Protein AF-A0A2S2N4S3-F1 (afdb_monomer)

Mean predicted aligned error: 22.06 Å

Foldseek 3Di:
DVVVCCVVVCVVVVVPDDDPDDDDDPVVVVVVVVVVVVVVVVVVCVVVVVVVDDPPDPVLLVVQDPPDDPLVSVLSSVLSVLVVVLVVVLVVCVPPPPDDVVVSVVVSVVVSVVSSVVSVVCVVVCVSVCVVPPPPVVPPPVVVVVVVVVVVVVVVVVVVVVVVVVVVVVVVVVVVVVVVVVVVVCVVDDHDPPDPDCPPCVVVVVPDDDVVVVCVVCVVVVVVVVVVVVVVVVVVVVVVVVVVVVVVVVVVVVVVVCCVVVVVVVPDPVVVVVVPDPDDDDDDDDD

Radius of gyration: 67.86 Å; Cα contacts (8 Å, |Δi|>4): 47; chains: 1; bounding box: 97×53×194 Å

Secondary structure (DSSP, 8-state):
-HHHHHHHTSHHHHTT---TT----HHHHHHHHHHHHHHHHHHHHHHHHHHH--S--HHHHHTS-TTS-HHHHHHHHHHHHHHHHHHHHHHHHTTSTT--HHHHHHHHHHHHHHHHHHHHHHHHTSHHHHTTS--TTSS--HHHHHHHHHHHHHHHHHHHHHHHHHHHHHHHHHHHHHHHHHHHHHHHSSS--S-----TTHHHHHT---HHHHHHHHTTHHHHHHHHHHHHHHHHHHHHHHHHHHHHHHHHHHHHHHHHHHHHHHTSTTHHHHSSPPP--------

Nearest PDB structures (foldseek):
  8ppr-assembly1_D  TM=3.704E-01  e=3.079E-12  Homo sapiens
  5lsi-assembly1_D  TM=9.132E-01  e=6.216E-05  Homo sapiens

Sequence (287 aa):
RFLQRLIQDGTLGNCLEPTPGDSLDPALEESVAQVKQLMASLSGELQAWDRLLPPLHTGLSQSISLELPEVQRLSLLLLSSFQFSARKLQQVLEESEGFDPEAFAAKVQRGSEEFQRFLQRLIQDGTL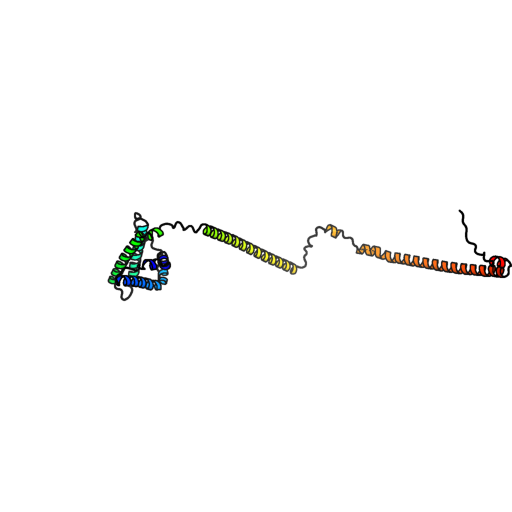GNCLEPTPGDSLDPALEESVAQVKQLMASLSG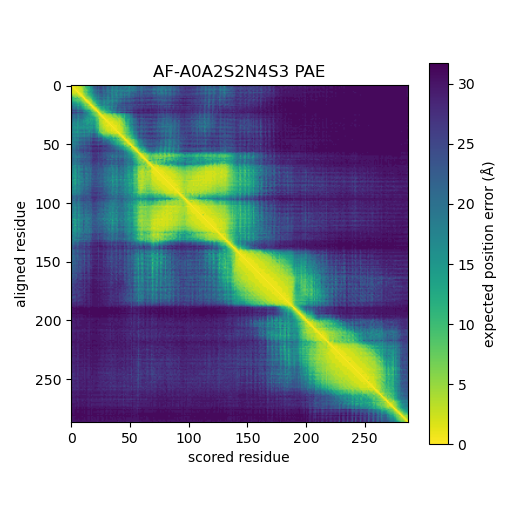ELQAWDRLLQQHLQHSQEASRNLEQLRAGSPPGALPAIPKNSQILASKPDYGAILTQHGPALPALRLLVDEAQQAGKMVLEFHEESRTFLRGLSEQLASRAFRQLQGSPARKLLQRRPQKVLPEEGE

Organism: NCBI:txid1833763

pLDDT: mean 71.63, std 21.37, range [32.34, 98.31]

Structure (mmCIF, N/CA/C/O backbone):
data_AF-A0A2S2N4S3-F1
#
_entry.id   AF-A0A2S2N4S3-F1
#
loop_
_atom_site.group_PDB
_atom_site.id
_atom_site.type_symbol
_atom_site.label_atom_id
_atom_site.label_alt_id
_atom_site.label_comp_id
_atom_site.label_asym_id
_atom_site.label_entity_id
_atom_site.label_seq_id
_atom_site.pdbx_PDB_ins_code
_atom_site.Cartn_x
_atom_site.Cartn_y
_atom_site.Cartn_z
_atom_site.occupancy
_atom_site.B_iso_or_equiv
_atom_site.auth_seq_id
_atom_site.auth_comp_id
_atom_site.auth_asym_id
_atom_site.auth_atom_id
_atom_site.pdbx_PDB_model_num
ATOM 1 N N . ARG A 1 1 ? -20.606 5.565 38.581 1.00 32.34 1 ARG A N 1
ATOM 2 C CA . ARG A 1 1 ? -20.874 4.876 37.292 1.00 32.34 1 ARG A CA 1
ATOM 3 C C . ARG A 1 1 ? -22.147 4.024 37.314 1.00 32.34 1 ARG A C 1
ATOM 5 O O . ARG A 1 1 ? -23.017 4.326 36.523 1.00 32.34 1 ARG A O 1
ATOM 12 N N . PHE A 1 2 ? -22.327 3.045 38.212 1.00 33.59 2 PHE A N 1
ATOM 13 C CA . PHE A 1 2 ? -23.578 2.256 38.287 1.00 33.59 2 PHE A CA 1
ATOM 14 C C . PHE A 1 2 ? -24.812 3.096 38.682 1.00 33.59 2 PHE A C 1
ATOM 16 O O . PHE A 1 2 ? -25.780 3.154 37.935 1.00 33.59 2 PHE A O 1
ATOM 23 N N . LEU A 1 3 ? -24.723 3.875 39.769 1.00 33.59 3 LEU A N 1
ATOM 24 C CA . LEU A 1 3 ? -25.763 4.851 40.145 1.00 33.59 3 LEU A CA 1
ATOM 25 C C . LEU A 1 3 ? -25.984 5.933 39.072 1.00 33.59 3 LEU A C 1
ATOM 27 O O . LEU A 1 3 ? -27.089 6.409 38.879 1.00 33.59 3 LEU A O 1
ATOM 31 N N . GLN A 1 4 ? -24.933 6.280 38.330 1.00 35.44 4 GLN A N 1
ATOM 32 C CA . GLN A 1 4 ? -24.981 7.260 37.242 1.00 35.44 4 GLN A CA 1
ATOM 33 C C . GLN A 1 4 ? -25.712 6.712 36.005 1.00 35.44 4 GLN A C 1
ATOM 35 O O . GLN A 1 4 ? -26.427 7.464 35.356 1.00 35.44 4 GLN A O 1
ATOM 40 N N . ARG A 1 5 ? -25.590 5.405 35.725 1.00 36.34 5 ARG A N 1
ATOM 41 C CA . ARG A 1 5 ? -26.363 4.693 34.693 1.00 36.34 5 ARG A CA 1
ATOM 42 C C . ARG A 1 5 ? -27.830 4.537 35.091 1.00 36.34 5 ARG A C 1
ATOM 44 O O . ARG A 1 5 ? -28.694 4.885 34.309 1.00 36.34 5 ARG A O 1
ATOM 51 N N . LEU A 1 6 ? -28.109 4.160 36.342 1.00 36.44 6 LEU A N 1
ATOM 52 C CA . LEU A 1 6 ? -29.477 4.071 36.884 1.00 36.44 6 LEU A CA 1
ATOM 53 C C . LEU A 1 6 ? -30.249 5.403 36.848 1.00 36.44 6 LEU A C 1
ATOM 55 O O . LEU A 1 6 ? -31.476 5.399 36.745 1.00 36.44 6 LEU A O 1
ATOM 59 N N . ILE A 1 7 ? -29.533 6.528 36.940 1.00 41.19 7 ILE A N 1
ATOM 60 C CA . ILE A 1 7 ? -30.091 7.882 36.819 1.00 41.19 7 ILE A CA 1
ATOM 61 C C . ILE A 1 7 ? -30.225 8.304 35.343 1.00 41.19 7 ILE A C 1
ATOM 63 O O . ILE A 1 7 ? -31.212 8.943 34.991 1.00 41.19 7 ILE A O 1
ATOM 67 N N . GLN A 1 8 ? -29.272 7.943 34.472 1.00 38.41 8 GLN A N 1
ATOM 68 C CA . GLN A 1 8 ? -29.297 8.290 33.040 1.00 38.41 8 GLN A CA 1
ATOM 69 C C . GLN A 1 8 ? -30.279 7.450 32.212 1.00 38.41 8 GLN A C 1
ATOM 71 O O . GLN A 1 8 ? -30.872 7.985 31.280 1.00 38.41 8 GLN A O 1
ATOM 76 N N . ASP A 1 9 ? -30.500 6.184 32.569 1.00 34.00 9 ASP A N 1
ATOM 77 C CA . ASP A 1 9 ? -31.401 5.273 31.847 1.00 34.00 9 ASP A CA 1
ATOM 78 C C . ASP A 1 9 ? -32.887 5.490 32.203 1.00 34.00 9 ASP A C 1
ATOM 80 O O . ASP A 1 9 ? -33.760 4.781 31.709 1.00 34.00 9 ASP A O 1
ATOM 84 N N . GLY A 1 10 ? -33.216 6.462 33.068 1.00 37.34 10 GLY A N 1
ATOM 85 C CA . GLY A 1 10 ? -34.606 6.805 33.411 1.00 37.34 10 GLY A CA 1
ATOM 86 C C . GLY A 1 10 ? -35.378 5.705 34.155 1.00 37.34 10 GLY A C 1
ATOM 87 O O . GLY A 1 10 ? -36.541 5.894 34.509 1.00 37.34 10 GLY A O 1
ATOM 88 N N . THR A 1 11 ? -34.741 4.576 34.469 1.00 41.66 11 THR A N 1
ATOM 89 C CA . THR A 1 11 ? -35.343 3.430 35.165 1.00 41.66 11 THR A CA 1
ATOM 90 C C . THR A 1 11 ? -35.786 3.761 36.591 1.00 41.66 11 THR A C 1
ATOM 92 O O . THR A 1 11 ? -36.766 3.205 37.070 1.00 41.66 11 THR A O 1
ATOM 95 N N . LEU A 1 12 ? -35.140 4.726 37.257 1.00 37.84 12 LEU A N 1
ATOM 96 C CA . LEU A 1 12 ? -35.617 5.268 38.539 1.00 37.84 12 LEU A CA 1
ATOM 97 C C . LEU A 1 12 ? -36.794 6.250 38.388 1.00 37.84 12 LEU A C 1
ATOM 99 O O . LEU A 1 12 ? -37.542 6.446 39.340 1.00 37.84 12 LEU A O 1
ATOM 103 N N . GLY A 1 13 ? -36.968 6.856 37.209 1.00 37.28 13 GLY A N 1
ATOM 104 C CA . GLY A 1 13 ? -38.097 7.740 36.906 1.00 37.28 13 GLY A CA 1
ATOM 105 C C . GLY A 1 13 ? -39.386 6.973 36.610 1.00 37.28 13 GLY A C 1
ATOM 106 O O . GLY A 1 13 ? -40.451 7.395 37.045 1.00 37.28 13 GLY A O 1
ATOM 10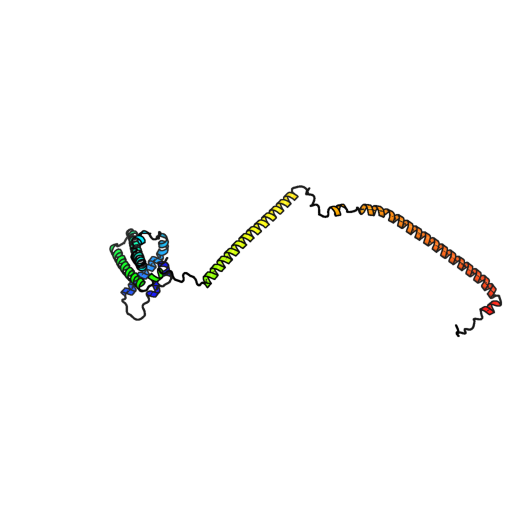7 N N . ASN A 1 14 ? -39.279 5.817 35.951 1.00 37.06 14 ASN A N 1
ATOM 108 C CA . ASN A 1 14 ? -40.441 5.047 35.494 1.00 37.06 14 ASN A CA 1
ATOM 109 C C . ASN A 1 14 ? -40.953 4.000 36.500 1.00 37.06 14 ASN A C 1
ATOM 111 O O . ASN A 1 14 ? -42.064 3.509 36.336 1.00 37.06 14 ASN A O 1
ATOM 115 N N . CYS A 1 15 ? -40.200 3.676 37.558 1.00 34.94 15 CYS A N 1
ATOM 116 C CA . CYS A 1 15 ? -40.681 2.800 38.642 1.00 34.94 15 CYS A CA 1
ATOM 117 C C . CYS A 1 15 ? -41.450 3.552 39.750 1.00 34.94 15 CYS A C 1
ATOM 119 O O . CYS A 1 15 ? -41.892 2.931 40.714 1.00 34.94 15 CYS A O 1
ATOM 121 N N . LEU A 1 16 ? -41.584 4.879 39.634 1.00 36.69 16 LEU A N 1
ATOM 122 C CA . LEU A 1 16 ? -42.309 5.756 40.566 1.00 36.69 16 LEU A CA 1
ATOM 123 C C . LEU A 1 16 ? -43.551 6.405 39.930 1.00 36.69 16 LEU A C 1
ATOM 125 O O . LEU A 1 16 ? -44.092 7.351 40.493 1.00 36.69 16 LEU A O 1
ATOM 129 N N . GLU A 1 17 ? -44.008 5.912 38.779 1.00 32.81 17 GLU A N 1
ATOM 130 C CA . GLU A 1 17 ? -45.342 6.238 38.268 1.00 32.81 17 GLU A CA 1
ATOM 131 C C . GLU A 1 17 ? -46.354 5.288 38.930 1.00 32.81 17 GLU A C 1
ATOM 133 O O . GLU A 1 17 ? -46.264 4.069 38.739 1.00 32.81 17 GLU A O 1
ATOM 138 N N . PRO A 1 18 ? -47.299 5.791 39.742 1.00 32.62 18 PRO A N 1
ATOM 139 C CA . PRO A 1 18 ? -48.352 4.953 40.284 1.00 32.62 18 PRO A CA 1
ATOM 140 C C . PRO A 1 18 ? -49.286 4.520 39.147 1.00 32.62 18 PRO A C 1
ATOM 142 O O . PRO A 1 18 ? -49.698 5.320 38.308 1.00 32.62 18 PRO A O 1
ATOM 145 N N . THR A 1 19 ? -49.670 3.244 39.128 1.00 37.75 19 THR A N 1
ATOM 146 C CA . THR A 1 19 ? -50.817 2.784 38.336 1.00 37.75 19 THR A CA 1
ATOM 147 C C . THR A 1 19 ? -52.050 3.629 38.686 1.00 37.75 19 THR A C 1
ATOM 149 O O . THR A 1 19 ? -52.298 3.858 39.874 1.00 37.75 19 THR A O 1
ATOM 152 N N . PRO A 1 20 ? -52.842 4.092 37.700 1.00 35.44 20 PRO A N 1
ATOM 153 C CA . PRO A 1 20 ? -53.917 5.043 37.942 1.00 35.44 20 PRO A CA 1
ATOM 154 C C . PRO A 1 20 ? -55.068 4.332 38.658 1.00 35.44 20 PRO A C 1
ATOM 156 O O . PRO A 1 20 ? -55.824 3.589 38.034 1.00 35.44 20 PRO A O 1
ATOM 159 N N . GLY A 1 21 ? -55.194 4.524 39.973 1.00 39.62 21 GLY A N 1
ATOM 160 C CA . GLY A 1 21 ? -56.297 3.917 40.719 1.00 39.62 21 GLY A CA 1
ATOM 161 C C . GLY A 1 21 ? -56.358 4.191 42.216 1.00 39.62 21 GLY A C 1
ATOM 162 O O . GLY A 1 21 ? -57.462 4.358 42.722 1.00 39.62 21 GLY A O 1
ATOM 163 N N . ASP A 1 22 ? -55.228 4.310 42.916 1.00 33.09 22 ASP A N 1
ATOM 164 C CA . ASP A 1 22 ? -55.256 4.408 44.378 1.00 33.09 22 ASP A CA 1
ATOM 165 C C . ASP A 1 22 ? -54.815 5.782 44.887 1.00 33.09 22 ASP A C 1
ATOM 167 O O . ASP A 1 22 ? -53.684 6.228 44.704 1.00 33.09 22 ASP A O 1
ATOM 171 N N . SER A 1 23 ? -55.765 6.447 45.545 1.00 46.81 23 SER A N 1
ATOM 172 C CA . SER A 1 23 ? -55.589 7.646 46.363 1.00 46.81 23 SER A CA 1
ATOM 173 C C . SER A 1 23 ? -54.471 7.428 47.392 1.00 46.81 23 SER A C 1
ATOM 175 O O . SER A 1 23 ? -54.696 6.776 48.412 1.00 46.81 23 SER A O 1
ATOM 177 N N . LEU A 1 24 ? -53.290 8.000 47.147 1.00 37.56 24 LEU A N 1
ATOM 178 C CA . LEU A 1 24 ? -52.156 8.006 48.073 1.00 37.56 24 LEU A CA 1
ATOM 179 C C . LEU A 1 24 ? -51.904 9.408 48.635 1.00 37.56 24 LEU A C 1
ATOM 181 O O . LEU A 1 24 ? -52.065 10.417 47.949 1.00 37.56 24 LEU A O 1
ATOM 185 N N . ASP A 1 25 ? -51.532 9.424 49.916 1.00 47.25 25 ASP A N 1
ATOM 186 C CA . ASP A 1 25 ? -51.377 10.596 50.771 1.00 47.25 25 ASP A CA 1
ATOM 187 C C . ASP A 1 25 ? -50.495 11.701 50.156 1.00 47.25 25 ASP A C 1
ATOM 189 O O . ASP A 1 25 ? -49.397 11.414 49.665 1.00 47.25 25 ASP A O 1
ATOM 193 N N . PRO A 1 26 ? -50.883 12.986 50.293 1.00 46.72 26 PRO A N 1
ATOM 194 C CA . PRO A 1 26 ? -50.106 14.127 49.796 1.00 46.72 26 PRO A CA 1
ATOM 195 C C . PRO A 1 26 ? -48.694 14.218 50.404 1.00 46.72 26 PRO A C 1
ATOM 197 O O . PRO A 1 26 ? -47.811 14.835 49.816 1.00 46.72 26 PRO A O 1
ATOM 200 N N . ALA A 1 27 ? -48.446 13.552 51.536 1.00 42.69 27 ALA A N 1
ATOM 201 C CA . ALA A 1 27 ? -47.128 13.453 52.160 1.00 42.69 27 ALA A CA 1
ATOM 202 C C . ALA A 1 27 ? -46.129 12.588 51.358 1.00 42.69 27 ALA A C 1
ATOM 204 O O . ALA A 1 27 ? -44.918 12.793 51.459 1.00 42.69 27 ALA A O 1
ATOM 205 N N . LEU A 1 28 ? -46.616 11.624 50.566 1.00 40.22 28 LEU A N 1
ATOM 206 C CA . LEU A 1 28 ? -45.770 10.719 49.781 1.00 40.22 28 LEU A CA 1
ATOM 207 C C . LEU A 1 28 ? -45.301 11.390 48.480 1.00 40.22 28 LEU A C 1
ATOM 209 O O . LEU A 1 28 ? -44.119 11.333 48.148 1.00 40.22 28 LEU A O 1
ATOM 213 N N . GLU A 1 29 ? -46.200 12.112 47.808 1.00 44.47 29 GLU A N 1
ATOM 214 C CA . GLU A 1 29 ? -45.886 13.007 46.681 1.00 44.47 29 GLU A CA 1
ATOM 215 C C . GLU A 1 29 ? -44.855 14.068 47.086 1.00 44.47 29 GLU A C 1
ATOM 217 O O . GLU A 1 29 ? -43.861 14.281 46.391 1.00 44.47 29 GLU A O 1
ATOM 222 N N . GLU A 1 30 ? -45.026 14.665 48.269 1.00 44.84 30 GLU A N 1
ATOM 223 C CA . GLU A 1 30 ? -44.098 15.665 48.792 1.00 44.84 30 GLU A CA 1
ATOM 224 C C . GLU A 1 30 ? -42.715 15.066 49.101 1.00 44.84 30 GLU A C 1
ATOM 226 O O . GLU 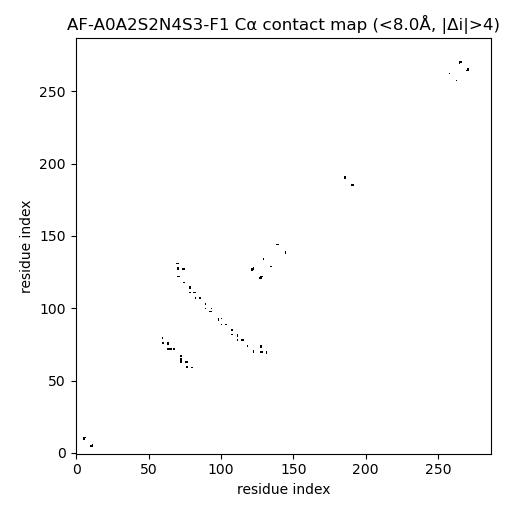A 1 30 ? -41.696 15.692 48.811 1.00 44.84 30 GLU A O 1
ATOM 231 N N . SER A 1 31 ? -42.647 13.824 49.598 1.00 40.91 31 SER A N 1
ATOM 232 C CA . SER A 1 31 ? -41.372 13.121 49.812 1.00 40.91 31 SER A CA 1
ATOM 233 C C . SER A 1 31 ? -40.656 12.759 48.505 1.00 40.91 31 SER A C 1
ATOM 235 O O . SER A 1 31 ? -39.446 12.960 48.394 1.00 40.91 31 SER A O 1
ATOM 237 N N . VAL A 1 32 ? -41.385 12.320 47.473 1.00 43.25 32 VAL A N 1
ATOM 238 C CA . VAL A 1 32 ? -40.818 12.017 46.148 1.00 43.25 32 VAL A CA 1
ATOM 239 C C . VAL A 1 32 ? -40.357 13.300 45.459 1.00 43.25 32 VAL A C 1
ATOM 241 O O . VAL A 1 32 ? -39.280 13.322 44.857 1.00 43.25 32 VAL A O 1
ATOM 244 N N . ALA A 1 33 ? -41.115 14.388 45.592 1.00 47.31 33 ALA A N 1
ATOM 245 C CA . ALA A 1 33 ? -40.715 15.708 45.126 1.00 47.31 33 ALA A CA 1
ATOM 246 C C . ALA A 1 33 ? -39.474 16.218 45.876 1.00 47.31 33 ALA A C 1
ATOM 248 O O . ALA A 1 33 ? -38.552 16.712 45.236 1.00 47.31 33 ALA A O 1
ATOM 249 N N . GLN A 1 34 ? -39.382 16.025 47.197 1.00 46.28 34 GLN A N 1
ATOM 250 C CA . GLN A 1 34 ? -38.209 16.401 47.997 1.00 46.28 34 GLN A CA 1
ATOM 251 C C . GLN A 1 34 ? -36.967 15.573 47.649 1.00 46.28 34 GLN A C 1
ATOM 253 O O . GLN A 1 34 ? -35.872 16.129 47.592 1.00 46.28 34 GLN A O 1
ATOM 258 N N . VAL A 1 35 ? -37.114 14.280 47.345 1.00 43.41 35 VAL A N 1
ATOM 259 C CA . VAL A 1 35 ? -36.010 13.423 46.879 1.00 43.41 35 VAL A CA 1
ATOM 260 C C . VAL A 1 35 ? -35.582 13.808 45.461 1.00 43.41 35 VAL A C 1
ATOM 262 O O . VAL A 1 35 ? -34.385 13.913 45.198 1.00 43.41 35 VAL A O 1
ATOM 265 N N . LYS A 1 36 ? -36.525 14.110 44.558 1.00 47.53 36 LYS A N 1
ATOM 266 C CA . LYS A 1 36 ? -36.228 14.647 43.217 1.00 47.53 36 LYS A CA 1
ATOM 267 C C . LYS A 1 36 ? -35.545 16.018 43.298 1.00 47.53 36 LYS A C 1
ATOM 269 O O . LYS A 1 36 ? -34.580 16.248 42.577 1.00 47.53 36 LYS A O 1
ATOM 274 N N . GLN A 1 37 ? -35.978 16.889 44.209 1.00 47.47 37 GLN A N 1
ATOM 275 C CA . GLN A 1 37 ? -35.390 18.208 44.464 1.00 47.47 37 GLN A CA 1
ATOM 276 C C . GLN A 1 37 ? -33.985 18.091 45.075 1.00 47.47 37 GLN A C 1
ATOM 278 O O . GLN A 1 37 ? -33.076 18.800 44.650 1.00 47.47 37 GLN A O 1
ATOM 283 N N . LEU A 1 38 ? -33.776 17.168 46.021 1.00 44.19 38 LEU A N 1
ATOM 284 C CA . LEU A 1 38 ? -32.459 16.859 46.588 1.00 44.19 38 LEU A CA 1
ATOM 285 C C . LEU A 1 38 ? -31.524 16.292 45.519 1.00 44.19 38 LEU A C 1
ATOM 287 O O . LEU A 1 38 ? -30.392 16.748 45.410 1.00 44.19 38 LEU A O 1
ATOM 291 N N . MET A 1 39 ? -31.997 15.373 44.673 1.00 39.94 39 MET A N 1
ATOM 292 C CA . MET A 1 39 ? -31.210 14.842 43.556 1.00 39.94 39 MET A CA 1
ATOM 293 C C . MET A 1 39 ? -30.913 15.900 42.484 1.00 39.94 39 MET A C 1
ATOM 295 O O . MET A 1 39 ? -29.812 15.910 41.940 1.00 39.94 39 MET A O 1
ATOM 299 N N . ALA A 1 40 ? -31.837 16.826 42.213 1.00 43.25 40 ALA A N 1
ATOM 300 C CA . ALA A 1 40 ? -31.623 17.940 41.290 1.00 43.25 40 ALA A CA 1
ATOM 301 C C . ALA A 1 40 ? -30.637 18.978 41.856 1.00 43.25 40 ALA A C 1
ATOM 303 O O . ALA A 1 40 ? -29.749 19.434 41.134 1.00 43.25 40 ALA A O 1
ATOM 304 N N . SER A 1 41 ? -30.724 19.289 43.152 1.00 41.19 41 SER A N 1
ATOM 305 C CA . SER A 1 41 ? -29.768 20.166 43.841 1.00 41.19 41 SER A CA 1
ATOM 306 C C . SER A 1 41 ? -28.370 19.540 43.890 1.00 41.19 41 SER A C 1
ATOM 308 O O . SER A 1 41 ? -27.381 20.220 43.636 1.00 41.19 41 SER A O 1
ATOM 310 N N . LEU A 1 42 ? -28.290 18.223 44.112 1.00 36.69 42 LEU A N 1
ATOM 311 C CA . LEU A 1 42 ? -27.046 17.454 44.043 1.00 36.69 42 LEU A CA 1
ATOM 312 C C . LEU A 1 42 ? -26.508 17.357 42.608 1.00 36.69 42 LEU A C 1
ATOM 314 O O . LEU A 1 42 ? -25.300 17.238 42.428 1.00 36.69 42 LEU A O 1
ATOM 318 N N . SER A 1 43 ? -27.371 17.460 41.586 1.00 39.50 43 SER A N 1
ATOM 319 C CA . SER A 1 43 ? -26.972 17.392 40.174 1.00 39.50 43 SER A CA 1
ATOM 320 C C . SER A 1 43 ? -26.193 18.611 39.678 1.00 39.50 43 SER A C 1
ATOM 322 O O . SER A 1 43 ? -25.270 18.456 38.880 1.00 39.50 43 SER A O 1
ATOM 324 N N . GLY A 1 44 ? -26.494 19.804 40.202 1.00 37.91 44 GLY A N 1
ATOM 325 C CA . GLY A 1 44 ? -25.704 21.013 39.947 1.00 37.91 44 GLY A CA 1
ATOM 326 C C . GLY A 1 44 ? -24.304 20.935 40.565 1.00 37.91 44 GLY A C 1
ATOM 327 O O . GLY A 1 44 ? -23.343 21.451 40.001 1.00 37.91 44 GLY A O 1
ATOM 328 N N . GLU A 1 45 ? -24.168 20.202 41.672 1.00 42.12 45 GLU A N 1
ATOM 329 C CA . GLU A 1 45 ? -22.887 19.917 42.319 1.00 42.12 45 GLU A CA 1
ATOM 330 C C . GLU A 1 45 ? -22.172 18.683 41.747 1.00 42.12 45 GLU A C 1
ATOM 332 O O . GLU A 1 45 ? -21.006 18.482 42.075 1.00 42.12 45 GLU A O 1
ATOM 337 N N . LEU A 1 46 ? -22.782 17.865 40.869 1.00 40.66 46 LEU A N 1
ATOM 338 C CA . LEU A 1 46 ? -22.182 16.622 40.327 1.00 40.66 46 LEU A CA 1
ATOM 339 C C . LEU A 1 46 ? -20.844 16.838 39.597 1.00 40.66 46 LEU A C 1
ATOM 341 O O . LEU A 1 46 ? -20.034 15.915 39.546 1.00 40.66 46 LEU A O 1
ATOM 345 N N . GLN A 1 47 ? -20.555 18.049 39.108 1.00 42.28 47 GLN A N 1
ATOM 346 C CA . GLN A 1 47 ? -19.222 18.386 38.582 1.00 42.28 47 GLN A CA 1
ATOM 347 C C . GLN A 1 47 ? -18.139 18.471 39.678 1.00 42.28 47 GLN A C 1
ATOM 349 O O . GLN A 1 47 ? -16.959 18.258 39.400 1.00 42.28 47 GLN A O 1
ATOM 354 N N . ALA A 1 48 ? -18.520 18.740 40.930 1.00 34.44 48 ALA A N 1
ATOM 355 C CA . ALA A 1 48 ? -17.647 18.673 42.101 1.00 34.44 48 ALA A CA 1
ATOM 356 C C . ALA A 1 48 ? -17.527 17.243 42.667 1.00 34.44 48 ALA A C 1
ATOM 358 O O . ALA A 1 48 ? -16.489 16.898 43.237 1.00 34.44 48 ALA A O 1
ATOM 359 N N . TRP A 1 49 ? -18.527 16.377 42.452 1.00 37.00 49 TRP A N 1
ATOM 360 C CA . TRP A 1 49 ? -18.474 14.963 42.857 1.00 37.00 49 TRP A CA 1
ATOM 361 C C . TRP A 1 49 ? -17.397 14.168 42.099 1.00 37.00 49 TRP A C 1
ATOM 363 O O . TRP A 1 49 ? -16.760 13.301 42.700 1.00 37.00 49 TRP A O 1
ATOM 373 N N . ASP A 1 50 ? -17.082 14.527 40.848 1.00 37.66 50 ASP A N 1
ATOM 374 C CA . ASP A 1 50 ? -15.947 13.948 40.102 1.00 37.66 50 ASP A CA 1
ATOM 375 C C . ASP A 1 50 ? -14.573 14.297 40.715 1.00 37.66 50 ASP A C 1
ATOM 377 O O . ASP A 1 50 ? -13.593 13.589 40.482 1.00 37.66 50 ASP A O 1
ATOM 381 N N . ARG A 1 51 ? -14.481 15.347 41.548 1.00 35.34 51 ARG A N 1
ATOM 382 C CA . ARG A 1 51 ? -13.253 15.709 42.287 1.00 35.34 51 ARG A CA 1
ATOM 383 C C . ARG A 1 51 ? -13.185 15.128 43.704 1.00 35.34 51 ARG A C 1
ATOM 385 O O . ARG A 1 51 ? -12.114 15.155 44.305 1.00 35.34 51 ARG A O 1
ATOM 392 N N . LEU A 1 52 ? -14.288 14.596 44.238 1.00 35.75 52 LEU A N 1
ATOM 393 C CA . LEU A 1 52 ? -14.387 14.087 45.616 1.00 35.75 52 LEU A CA 1
ATOM 394 C C . LEU A 1 52 ? -14.479 12.559 45.733 1.00 35.75 52 LEU A C 1
ATOM 396 O O . LEU A 1 52 ? -14.550 12.064 46.866 1.00 35.75 52 LEU A O 1
ATOM 400 N N . LEU A 1 53 ? -14.445 11.818 44.617 1.00 36.66 53 LEU A N 1
ATOM 401 C CA . LEU A 1 53 ? -14.265 10.362 44.604 1.00 36.66 53 LEU A CA 1
ATOM 402 C C . LEU A 1 53 ? -12.770 9.981 44.485 1.00 36.66 53 LEU A C 1
ATOM 404 O O . LEU A 1 53 ? -12.276 9.770 43.377 1.00 36.66 53 LEU A O 1
ATOM 408 N N . PRO A 1 54 ? -12.028 9.805 45.598 1.00 36.12 54 PRO A N 1
ATOM 409 C CA . PRO A 1 54 ? -10.930 8.846 45.607 1.00 36.12 54 PRO A CA 1
ATOM 410 C C . PRO A 1 54 ? -11.497 7.430 45.370 1.00 36.12 54 PRO A C 1
ATOM 412 O O . PRO A 1 54 ? -12.704 7.221 45.550 1.00 36.12 54 PRO A O 1
ATOM 415 N N . PRO A 1 55 ? -10.665 6.456 44.946 1.00 41.50 55 PRO A N 1
ATOM 416 C CA . PRO A 1 55 ? -11.116 5.087 44.704 1.00 41.50 55 PRO A CA 1
ATOM 417 C C . PRO A 1 55 ? -11.927 4.600 45.903 1.00 41.50 55 PRO A C 1
ATOM 419 O O . PRO A 1 55 ? -11.469 4.734 47.038 1.00 41.50 55 PRO A O 1
ATOM 422 N N . LEU A 1 56 ? -13.139 4.091 45.639 1.00 41.84 56 LEU A N 1
ATOM 423 C CA . LEU A 1 56 ? -14.022 3.494 46.641 1.00 41.84 56 LEU A CA 1
ATOM 424 C C . LEU A 1 56 ? -13.167 2.679 47.621 1.00 41.84 56 LEU A C 1
ATOM 426 O O . LEU A 1 56 ? -12.508 1.719 47.221 1.00 41.84 56 LEU A O 1
ATOM 430 N N . HIS A 1 57 ? -13.116 3.133 48.873 1.00 49.12 57 HIS A N 1
ATOM 431 C CA . HIS A 1 57 ? -12.221 2.596 49.886 1.00 49.12 57 HIS A CA 1
ATOM 432 C C . HIS A 1 57 ? -12.399 1.078 50.006 1.00 49.12 57 HIS A C 1
ATOM 434 O O . HIS A 1 57 ? -13.478 0.588 50.340 1.00 49.12 57 HIS A O 1
ATOM 440 N N . THR A 1 58 ? -11.304 0.344 49.821 1.00 53.69 58 THR A N 1
ATOM 441 C CA . THR A 1 58 ? -11.176 -1.102 50.061 1.00 53.69 58 THR A CA 1
ATOM 442 C C . THR A 1 58 ? -11.591 -1.530 51.475 1.00 53.69 58 THR A C 1
ATOM 444 O O . THR A 1 58 ? -11.830 -2.708 51.706 1.00 53.69 58 THR A O 1
ATOM 447 N N . GLY A 1 59 ? -11.721 -0.594 52.422 1.00 58.31 59 GLY A N 1
ATOM 448 C CA . GLY A 1 59 ? -12.147 -0.869 53.796 1.00 58.31 59 GLY A CA 1
ATOM 449 C C . GLY A 1 59 ? -13.642 -1.167 53.973 1.00 58.31 59 GLY A C 1
ATOM 450 O O . GLY A 1 59 ? -13.991 -1.928 54.870 1.00 58.31 59 GLY A O 1
ATOM 451 N N . LEU A 1 60 ? -14.533 -0.623 53.127 1.00 65.38 60 LEU A N 1
ATOM 452 C CA . LEU A 1 60 ? -15.985 -0.861 53.253 1.00 65.38 60 LEU A CA 1
ATOM 453 C C . LEU A 1 60 ? -16.405 -2.241 52.735 1.00 65.38 60 LEU A C 1
ATOM 455 O O . LEU A 1 60 ? -17.378 -2.807 53.217 1.00 65.38 60 LEU A O 1
ATOM 459 N N . SER A 1 61 ? -15.672 -2.803 51.773 1.00 62.38 61 SER A N 1
ATOM 460 C CA . SER A 1 61 ? -15.911 -4.167 51.290 1.00 62.38 61 SER A CA 1
ATOM 461 C C . SER A 1 61 ? -15.322 -5.233 52.218 1.00 62.38 61 SER A C 1
ATOM 463 O O . SER A 1 61 ? -15.830 -6.351 52.248 1.00 62.38 61 SER A O 1
ATOM 465 N N . GLN A 1 62 ? -14.289 -4.891 52.998 1.00 64.62 62 GLN A N 1
ATOM 466 C CA . GLN A 1 62 ? -13.646 -5.781 53.975 1.00 64.62 62 GLN A CA 1
ATOM 467 C C . GLN A 1 62 ? -14.458 -5.963 55.266 1.00 64.62 62 GLN A C 1
ATOM 469 O O . GLN A 1 62 ? -14.328 -6.992 55.922 1.00 64.62 62 GLN A O 1
ATOM 474 N N . SER A 1 63 ? -15.297 -4.992 55.639 1.00 64.00 63 SER A N 1
ATOM 475 C CA . SER A 1 63 ? -16.159 -5.070 56.829 1.00 64.00 63 SER A CA 1
ATOM 476 C C . SER A 1 63 ? -17.443 -5.881 56.611 1.00 64.00 63 SER A C 1
ATOM 478 O O . SER A 1 63 ? -18.192 -6.120 57.558 1.00 64.00 63 SER A O 1
ATOM 480 N N . ILE A 1 64 ? -17.704 -6.320 55.377 1.00 70.38 64 ILE A N 1
ATOM 481 C CA . ILE A 1 64 ? -18.889 -7.093 55.006 1.00 70.38 64 ILE A CA 1
ATOM 482 C C . ILE A 1 64 ? -18.528 -8.578 55.025 1.00 70.38 64 ILE A C 1
ATOM 484 O O . ILE A 1 64 ? -17.591 -9.013 54.357 1.00 70.38 64 ILE A O 1
ATOM 488 N N . SER A 1 65 ? -19.291 -9.366 55.785 1.00 67.06 65 SER A N 1
ATOM 489 C CA . SER A 1 65 ? -19.041 -10.803 55.937 1.00 67.06 65 SER A CA 1
ATOM 490 C C . SER A 1 65 ? -19.187 -11.548 54.606 1.00 67.06 65 SER A C 1
ATOM 492 O O . SER A 1 65 ? -20.151 -11.351 53.866 1.00 67.06 65 SER A O 1
ATOM 494 N N . LEU A 1 66 ? -18.223 -12.426 54.314 1.00 69.94 66 LEU A N 1
ATOM 495 C CA . LEU A 1 66 ? -18.178 -13.226 53.083 1.00 69.94 66 LEU A CA 1
ATOM 496 C C . LEU A 1 66 ? -19.162 -14.405 53.084 1.00 69.94 66 LEU A C 1
ATOM 498 O O . LEU A 1 66 ? -19.379 -15.001 52.037 1.00 69.94 66 LEU A O 1
ATOM 502 N N . GLU A 1 67 ? -19.771 -14.724 54.228 1.00 67.88 67 GLU A N 1
ATOM 503 C CA . GLU A 1 67 ? -20.730 -15.831 54.358 1.00 67.88 67 GLU A CA 1
ATOM 504 C C . GLU A 1 67 ? -22.154 -15.481 53.887 1.00 67.88 67 GLU A C 1
ATOM 506 O O . GLU A 1 67 ? -23.022 -16.348 53.831 1.00 67.88 67 GLU A O 1
ATOM 511 N N . LEU A 1 68 ? -22.409 -14.216 53.533 1.00 73.56 68 LEU A N 1
ATOM 512 C CA . LEU A 1 68 ? -23.699 -13.769 53.001 1.00 73.56 68 LEU A CA 1
ATOM 513 C C . LEU A 1 68 ? -23.775 -13.939 51.471 1.00 73.56 68 LEU A C 1
ATOM 515 O O . LEU A 1 68 ? -22.762 -13.766 50.787 1.00 73.56 68 LEU A O 1
ATOM 519 N N . PRO A 1 69 ? -24.979 -14.169 50.907 1.00 80.19 69 PRO A N 1
ATOM 520 C CA . PRO A 1 69 ? -25.207 -14.147 49.463 1.00 80.19 69 PRO A CA 1
ATOM 521 C C . PRO A 1 69 ? -24.701 -12.853 48.817 1.00 80.19 69 PRO A C 1
ATOM 523 O O . PRO A 1 69 ? -24.854 -11.766 49.377 1.00 80.19 69 PRO A O 1
ATOM 526 N N . GLU A 1 70 ? -24.138 -12.945 47.613 1.00 78.94 70 GLU A N 1
ATOM 527 C CA . GLU A 1 70 ? -23.481 -11.818 46.935 1.00 78.94 70 GLU A CA 1
ATOM 528 C C . GLU A 1 70 ? -24.414 -10.614 46.722 1.00 78.94 70 GLU A C 1
ATOM 530 O O . GLU A 1 70 ? -24.020 -9.468 46.936 1.00 78.94 70 GLU A O 1
ATOM 535 N N . VAL A 1 71 ? -25.693 -10.878 46.445 1.00 82.00 71 VAL A N 1
ATOM 536 C CA . VAL A 1 71 ? -26.754 -9.863 46.343 1.00 82.00 71 VAL A CA 1
ATOM 537 C C . VAL A 1 71 ? -26.939 -9.106 47.665 1.00 82.00 71 VAL A C 1
ATOM 539 O O . VAL A 1 71 ? -27.042 -7.877 47.692 1.00 82.00 71 VAL A O 1
ATOM 542 N N . GLN A 1 72 ? -26.923 -9.828 48.789 1.00 82.56 72 GLN A N 1
ATOM 543 C CA . GLN A 1 72 ? -27.031 -9.230 50.120 1.00 82.56 72 GLN A CA 1
ATOM 544 C C . GLN A 1 72 ? -25.756 -8.456 50.473 1.00 82.56 72 GLN A C 1
ATOM 546 O O . GLN A 1 72 ? -25.842 -7.361 51.031 1.00 82.56 72 GLN A O 1
ATOM 551 N N . ARG A 1 73 ? -24.581 -8.954 50.070 1.00 83.50 73 ARG A N 1
ATOM 552 C CA . ARG A 1 73 ? -23.304 -8.240 50.220 1.00 83.50 73 ARG A CA 1
ATOM 553 C C . ARG A 1 73 ? -23.299 -6.920 49.448 1.00 83.50 73 ARG A C 1
ATOM 555 O O . ARG A 1 73 ? -22.890 -5.907 50.012 1.00 83.50 73 ARG A O 1
ATOM 562 N N . LEU A 1 74 ? -23.810 -6.899 48.214 1.00 83.75 74 LEU A N 1
ATOM 563 C CA . LEU A 1 74 ? -23.973 -5.666 47.437 1.00 83.75 74 LEU A CA 1
ATOM 564 C C . LEU A 1 74 ? -24.941 -4.686 48.106 1.00 83.75 74 LEU A C 1
ATOM 566 O O . LEU A 1 74 ? -24.635 -3.498 48.192 1.00 83.75 74 LEU A O 1
ATOM 570 N N . SER A 1 75 ? -26.074 -5.165 48.629 1.00 85.00 75 SER A N 1
ATOM 571 C CA . SER A 1 75 ? -27.024 -4.297 49.341 1.00 85.00 75 SER A CA 1
ATOM 572 C C . SER A 1 75 ? -26.413 -3.660 50.595 1.00 85.00 75 SER A C 1
ATOM 574 O O . SER A 1 75 ? -26.559 -2.458 50.817 1.00 85.00 75 SER A O 1
ATOM 576 N N . LEU A 1 76 ? -25.643 -4.430 51.372 1.00 85.38 76 LEU A N 1
ATOM 577 C CA . LEU A 1 76 ? -24.940 -3.938 52.557 1.00 85.38 76 LEU A CA 1
ATOM 578 C C . LEU A 1 76 ? -23.806 -2.977 52.187 1.00 85.38 76 LEU A C 1
ATOM 580 O O . LEU A 1 76 ? -23.564 -2.013 52.912 1.00 85.38 76 LEU A O 1
ATOM 584 N N . LEU A 1 77 ? -23.136 -3.198 51.054 1.00 86.56 77 LEU A N 1
ATOM 585 C CA . LEU A 1 77 ? -22.113 -2.294 50.531 1.00 86.56 77 LEU A CA 1
ATOM 586 C C . LEU A 1 77 ? -22.707 -0.953 50.094 1.00 86.56 77 LEU A C 1
ATOM 588 O O . LEU A 1 77 ? -22.146 0.095 50.401 1.00 86.56 77 LEU A O 1
ATOM 592 N N . LEU A 1 78 ? -23.850 -0.968 49.409 1.00 86.19 78 LEU A N 1
ATOM 593 C CA . LEU A 1 78 ? -24.545 0.256 49.013 1.00 86.19 78 LEU A CA 1
ATOM 594 C C . LEU A 1 78 ? -25.029 1.035 50.241 1.00 86.19 78 LEU A C 1
ATOM 596 O O . LEU A 1 78 ? -24.839 2.249 50.309 1.00 86.19 78 LEU A O 1
ATOM 600 N N . LEU A 1 79 ? -25.593 0.342 51.235 1.00 85.75 79 LEU A N 1
ATOM 601 C CA . LEU A 1 79 ? -26.052 0.960 52.479 1.00 85.75 79 LEU A CA 1
ATOM 602 C C . LEU A 1 79 ? -24.889 1.545 53.296 1.00 85.75 79 LEU A C 1
ATOM 604 O O . LEU A 1 79 ? -24.969 2.682 53.760 1.00 85.75 79 LEU A O 1
ATOM 608 N N . SER A 1 80 ? -23.786 0.806 53.433 1.00 84.12 80 SER A N 1
ATOM 609 C CA . SER A 1 80 ? -22.596 1.289 54.141 1.00 84.12 80 SER A CA 1
ATOM 610 C C . SER A 1 80 ? -21.916 2.438 53.395 1.00 84.12 80 SER A C 1
ATOM 612 O O . SER A 1 80 ? -21.465 3.388 54.033 1.00 84.12 80 SER A O 1
ATOM 614 N N . SER A 1 81 ? -21.923 2.420 52.058 1.00 83.50 81 SER A N 1
ATOM 615 C CA . SER A 1 81 ? -21.475 3.541 51.229 1.00 83.50 81 SER A CA 1
ATOM 616 C C . SER A 1 81 ? -22.335 4.783 51.455 1.00 83.50 81 SER A C 1
ATOM 618 O O . SER A 1 81 ? -21.775 5.865 51.610 1.00 83.50 81 SER A O 1
ATOM 620 N N . PHE A 1 82 ? -23.664 4.644 51.514 1.00 83.94 82 PHE A N 1
ATOM 621 C CA . PHE A 1 82 ? -24.578 5.755 51.790 1.00 83.94 82 PHE A CA 1
ATOM 622 C C . PHE A 1 82 ? -24.306 6.377 53.166 1.00 83.94 82 PHE A C 1
ATOM 624 O O . PHE A 1 82 ? -24.100 7.588 53.278 1.00 83.94 82 PHE A O 1
ATOM 631 N N . GLN A 1 83 ? -24.209 5.548 54.208 1.00 84.88 83 GLN A N 1
ATOM 632 C CA . GLN A 1 83 ? -23.903 6.003 55.568 1.00 84.88 83 GLN A CA 1
ATOM 633 C C . GLN A 1 83 ? -22.511 6.638 55.669 1.00 84.88 83 GLN A C 1
ATOM 635 O O . GLN A 1 83 ? -22.331 7.641 56.358 1.00 84.88 83 GLN A O 1
ATOM 640 N N . PHE A 1 84 ? -21.525 6.090 54.958 1.00 83.12 84 PHE A N 1
ATOM 641 C CA . PHE A 1 84 ? -20.184 6.661 54.887 1.00 83.12 84 PHE A CA 1
ATOM 642 C C . PHE A 1 84 ? -20.190 8.032 54.200 1.00 83.12 84 PHE A C 1
ATOM 644 O O . PHE A 1 84 ? -19.599 8.978 54.721 1.00 83.12 84 PHE A O 1
ATOM 651 N N . SER A 1 85 ? -20.904 8.177 53.079 1.00 80.19 85 SER A N 1
ATOM 652 C CA . SER A 1 85 ? -21.066 9.475 52.417 1.00 80.19 85 SER A CA 1
ATOM 653 C C . SER A 1 85 ? -21.826 10.480 53.279 1.00 80.19 85 SER A C 1
ATOM 655 O O . SER A 1 85 ? -21.435 11.640 53.312 1.00 80.19 85 SER A O 1
ATOM 657 N N . ALA A 1 86 ? -22.839 10.047 54.035 1.00 81.31 86 ALA A N 1
ATOM 658 C CA . ALA A 1 86 ? -23.569 10.914 54.953 1.00 81.31 86 ALA A CA 1
ATOM 659 C C . ALA A 1 86 ? -22.674 11.430 56.091 1.00 81.31 86 ALA A C 1
ATOM 661 O O . ALA A 1 86 ? -22.722 12.613 56.406 1.00 81.31 86 ALA A O 1
ATOM 662 N N . ARG A 1 87 ? -21.793 10.582 56.645 1.00 81.56 87 ARG A N 1
ATOM 663 C CA . ARG A 1 87 ? -20.783 10.999 57.638 1.00 81.56 87 ARG A CA 1
ATOM 664 C C . ARG A 1 87 ? -19.757 11.966 57.052 1.00 81.56 87 ARG A C 1
ATOM 666 O O . ARG A 1 87 ? -19.388 12.933 57.705 1.00 81.56 87 ARG A O 1
ATOM 673 N N . LYS A 1 88 ? -19.303 11.724 55.819 1.00 81.31 88 LYS A N 1
ATOM 674 C CA . LYS A 1 88 ? -18.374 12.631 55.130 1.00 81.31 88 LYS A CA 1
ATOM 675 C C . LYS A 1 88 ? -19.031 13.984 54.839 1.00 81.31 88 LYS A C 1
ATOM 677 O O . LYS A 1 88 ? -18.395 15.013 55.010 1.00 81.31 88 LYS A O 1
ATOM 682 N N . LEU A 1 89 ? -20.302 13.979 54.438 1.00 78.44 89 LEU A N 1
ATOM 683 C CA . LEU A 1 89 ? -21.087 15.192 54.222 1.00 78.44 89 LEU A CA 1
ATOM 684 C C . LEU A 1 89 ? -21.322 15.946 55.537 1.00 78.44 89 LEU A C 1
ATOM 686 O O . LEU A 1 89 ? -21.202 17.164 55.557 1.00 78.44 89 LEU A O 1
ATOM 690 N N . GLN A 1 90 ? -21.576 15.228 56.633 1.00 78.69 90 GLN A N 1
ATOM 691 C CA . GLN A 1 90 ? -21.689 15.814 57.967 1.00 78.69 90 GLN A CA 1
ATOM 692 C C . GLN A 1 90 ? -20.429 16.605 58.341 1.00 78.69 90 GLN A C 1
ATOM 694 O O . GLN A 1 90 ? -20.543 17.760 58.719 1.00 78.69 90 GLN A O 1
ATOM 699 N N . GLN A 1 91 ? -19.238 16.026 58.149 1.00 77.81 91 GLN A N 1
ATOM 700 C CA . GLN A 1 91 ? -17.960 16.687 58.455 1.00 77.81 91 GLN A CA 1
ATOM 701 C C . GLN A 1 91 ? -17.740 17.976 57.651 1.00 77.81 91 GLN A C 1
ATOM 703 O O . GLN A 1 91 ? -17.154 18.919 58.162 1.00 77.81 91 GLN A O 1
ATOM 708 N N . VAL A 1 92 ? -18.212 18.026 56.401 1.00 74.81 92 VAL A N 1
ATOM 709 C CA . VAL A 1 92 ? -18.106 19.226 55.554 1.00 74.81 92 VAL A CA 1
ATOM 710 C C . VAL A 1 92 ? -19.128 20.290 55.965 1.00 74.81 92 VAL A C 1
ATOM 712 O O . VAL A 1 92 ? -18.829 21.479 55.949 1.00 74.81 92 VAL A O 1
ATOM 715 N N . LEU A 1 93 ? -20.342 19.878 56.335 1.00 73.12 93 LEU A N 1
ATOM 716 C CA . LEU A 1 93 ? -21.410 20.799 56.730 1.00 73.12 93 LEU A CA 1
ATOM 717 C C . LEU A 1 93 ? -21.243 21.330 58.159 1.00 73.12 93 LEU A C 1
ATOM 719 O O . LEU A 1 93 ? -21.700 22.435 58.441 1.00 73.12 93 LEU A O 1
ATOM 723 N N . GLU A 1 94 ? -20.548 20.599 59.033 1.00 75.56 94 GLU A N 1
ATOM 724 C CA . GLU A 1 94 ? -20.144 21.067 60.366 1.00 75.56 94 GLU A CA 1
ATOM 725 C C . GLU A 1 94 ? -19.269 22.334 60.306 1.00 75.56 94 GLU A C 1
ATOM 727 O O . GLU A 1 94 ? -19.263 23.116 61.253 1.00 75.56 94 GLU A O 1
ATOM 732 N N . GLU A 1 95 ? -18.583 22.586 59.185 1.00 70.94 95 GLU A N 1
ATOM 733 C CA . GLU A 1 95 ? -17.779 23.796 58.957 1.00 70.94 95 GLU A CA 1
ATOM 734 C C . GLU A 1 95 ? -18.612 25.003 58.465 1.00 70.94 95 GLU A C 1
ATOM 736 O O . GLU A 1 95 ? -18.078 26.105 58.327 1.00 70.94 95 GLU A O 1
ATOM 741 N N . SER A 1 96 ? -19.913 24.825 58.195 1.00 69.75 96 SER A N 1
ATOM 742 C CA . SER A 1 96 ? -20.795 25.850 57.612 1.00 69.75 96 SER A CA 1
ATOM 743 C C . SER A 1 96 ? -21.709 26.534 58.643 1.00 69.75 96 SER A C 1
ATOM 745 O O . SER A 1 96 ? -22.220 25.905 59.571 1.00 69.75 96 SER A O 1
ATOM 747 N N . GLU A 1 97 ? -21.946 27.842 58.487 1.00 48.03 97 GLU A N 1
ATOM 748 C CA . GLU A 1 97 ? -22.823 28.603 59.388 1.00 48.03 97 GLU A CA 1
ATOM 749 C C . GLU A 1 97 ? -24.302 28.219 59.188 1.00 48.03 97 GLU A C 1
ATOM 751 O O . GLU A 1 97 ? -24.848 28.345 58.093 1.00 48.03 97 GLU A O 1
ATOM 756 N N . GLY A 1 98 ? -24.967 27.779 60.264 1.00 71.00 98 GLY A N 1
ATOM 757 C CA . GLY A 1 98 ? -26.396 27.424 60.264 1.00 71.00 98 GLY A CA 1
ATOM 758 C C . GLY A 1 98 ? -26.707 25.922 60.218 1.00 71.00 98 GLY A C 1
ATOM 759 O O . GLY A 1 98 ? -27.867 25.552 60.029 1.00 71.00 98 GLY A O 1
ATOM 760 N N . PHE A 1 99 ? -25.708 25.054 60.396 1.00 76.00 99 PHE A N 1
ATOM 761 C CA . PHE A 1 99 ? -25.909 23.608 60.449 1.00 76.00 99 PHE A CA 1
ATOM 762 C C . PHE A 1 99 ? -26.495 23.144 61.793 1.00 76.00 99 PHE A C 1
ATOM 764 O O . PHE A 1 99 ? -25.917 23.385 62.851 1.00 76.00 99 PHE A O 1
ATOM 771 N N . ASP A 1 100 ? -27.628 22.438 61.736 1.00 80.94 100 ASP A N 1
ATOM 772 C CA . ASP A 1 100 ? -28.199 21.718 62.876 1.00 80.94 100 ASP A CA 1
ATOM 773 C C . ASP A 1 100 ? -27.875 20.213 62.763 1.00 80.94 100 ASP A C 1
ATOM 775 O O . ASP A 1 100 ? -28.452 19.518 61.909 1.00 80.94 100 ASP A O 1
ATOM 779 N N . PRO A 1 101 ? -26.965 19.689 63.607 1.00 79.44 101 PRO A N 1
ATOM 780 C CA . PRO A 1 101 ? -26.550 18.292 63.552 1.00 79.44 101 PRO A CA 1
ATOM 781 C C . PRO A 1 101 ? -27.680 17.323 63.921 1.00 79.44 101 PRO A C 1
ATOM 783 O O . PRO A 1 101 ? -27.712 16.208 63.392 1.00 79.44 101 PRO A O 1
ATOM 786 N N . GLU A 1 102 ? -28.631 17.720 64.773 1.00 83.56 102 GLU A N 1
ATOM 787 C CA . GLU A 1 102 ? -29.726 16.842 65.200 1.00 83.56 102 GLU A CA 1
ATOM 788 C C . GLU A 1 102 ? -30.757 16.663 64.081 1.00 83.56 102 GLU A C 1
ATOM 790 O O . GLU A 1 102 ? -31.137 15.534 63.749 1.00 83.56 102 GLU A O 1
ATOM 795 N N . ALA A 1 103 ? -31.145 17.758 63.417 1.00 84.12 103 ALA A N 1
ATOM 796 C CA . ALA A 1 103 ? -32.018 17.697 62.247 1.00 84.12 103 ALA A CA 1
ATOM 797 C C . ALA A 1 103 ? -31.368 16.943 61.075 1.00 84.12 103 ALA A C 1
ATOM 799 O O . ALA A 1 103 ? -32.053 16.214 60.348 1.00 84.12 103 ALA A O 1
ATOM 800 N N . PHE A 1 104 ? -30.053 17.090 60.885 1.00 83.31 104 PHE A N 1
ATOM 801 C CA . PHE A 1 104 ? -29.317 16.339 59.870 1.00 83.31 104 PHE A CA 1
ATOM 802 C C . PHE A 1 104 ? -29.276 14.840 60.190 1.00 83.31 104 PHE A C 1
ATOM 804 O O . PHE A 1 104 ? -29.618 14.028 59.328 1.00 83.31 104 PHE A O 1
ATOM 811 N N . ALA A 1 105 ? -28.951 14.459 61.429 1.00 85.56 105 ALA A N 1
ATOM 812 C CA . ALA A 1 105 ? -28.945 13.062 61.860 1.00 85.56 105 ALA A CA 1
ATOM 813 C C . ALA A 1 105 ? -30.328 12.407 61.702 1.00 85.56 105 ALA A C 1
ATOM 815 O O . ALA A 1 105 ? -30.423 11.291 61.187 1.00 85.56 105 ALA A O 1
ATOM 816 N N . ALA A 1 106 ? -31.408 13.119 62.044 1.00 87.25 106 ALA A N 1
ATOM 817 C CA . ALA A 1 106 ? -32.776 12.638 61.847 1.00 87.25 106 ALA A CA 1
ATOM 818 C C . ALA A 1 106 ? -33.109 12.403 60.360 1.00 87.25 106 ALA A C 1
ATOM 820 O O . ALA A 1 106 ? -33.738 11.399 60.010 1.00 87.25 106 ALA A O 1
ATOM 821 N N . LYS A 1 107 ? -32.655 13.294 59.466 1.00 84.06 107 LYS A N 1
ATOM 822 C CA . LYS A 1 107 ? -32.829 13.148 58.009 1.00 84.06 107 LYS A CA 1
ATOM 823 C C . LYS A 1 107 ? -32.014 11.988 57.443 1.00 84.06 107 LYS A C 1
ATOM 825 O O . LYS A 1 107 ? -32.546 11.216 56.649 1.00 84.06 107 LYS A O 1
ATOM 830 N N . VAL A 1 108 ? -30.759 11.833 57.866 1.00 86.94 108 VAL A N 1
ATOM 831 C CA . VAL A 1 108 ? -29.900 10.712 57.453 1.00 86.94 108 VAL A CA 1
ATOM 832 C C . VAL A 1 108 ? -30.471 9.384 57.939 1.00 86.94 108 VAL A C 1
ATOM 834 O O . VAL A 1 108 ? -30.479 8.423 57.175 1.00 86.94 108 VAL A O 1
ATOM 837 N N . GLN A 1 109 ? -30.999 9.330 59.163 1.00 88.00 109 GLN A N 1
ATOM 838 C CA . GLN A 1 109 ? -31.626 8.127 59.704 1.00 88.00 109 GLN A CA 1
ATOM 839 C C . GLN A 1 109 ? -32.884 7.748 58.912 1.00 88.00 109 GLN A C 1
ATOM 841 O O . GLN A 1 109 ? -32.987 6.619 58.432 1.00 88.00 109 GLN A O 1
ATOM 846 N N . ARG A 1 110 ? -33.791 8.708 58.679 1.00 86.94 110 ARG A N 1
ATOM 847 C CA . ARG A 1 110 ? -34.983 8.497 57.839 1.00 86.94 110 ARG A CA 1
ATOM 848 C C . ARG A 1 110 ? -34.601 8.037 56.426 1.00 86.94 110 ARG A C 1
ATOM 850 O O . ARG A 1 110 ? -35.162 7.063 55.930 1.00 86.94 110 ARG A O 1
ATOM 857 N N . GLY A 1 111 ? -33.626 8.704 55.807 1.00 83.31 111 GLY A N 1
ATOM 858 C CA . GLY A 1 111 ? -33.134 8.367 54.471 1.00 83.31 111 GLY A CA 1
ATOM 859 C C . GLY A 1 111 ? -32.448 7.000 54.413 1.00 83.31 111 GLY A C 1
ATOM 860 O O . GLY A 1 111 ? -32.653 6.257 53.460 1.00 83.31 111 GLY A O 1
ATOM 861 N N . SER A 1 112 ? -31.694 6.617 55.448 1.00 87.62 112 SER A N 1
ATOM 862 C CA . SER A 1 112 ? -31.061 5.295 55.544 1.00 87.62 112 SER A CA 1
ATOM 863 C C . SER A 1 112 ? -32.102 4.182 55.647 1.00 87.62 112 SER A C 1
ATOM 865 O O . SER A 1 112 ? -31.930 3.134 55.030 1.00 87.62 112 SER A O 1
ATOM 867 N N . GLU A 1 113 ? -33.178 4.388 56.407 1.00 87.69 113 GLU A N 1
ATOM 868 C CA . GLU A 1 113 ? -34.271 3.417 56.525 1.00 87.69 113 GLU A CA 1
ATOM 869 C C . GLU A 1 113 ? -35.062 3.285 55.219 1.00 87.69 113 GLU A C 1
ATOM 871 O O . GLU A 1 113 ? -35.424 2.182 54.810 1.00 87.69 113 GLU A O 1
ATOM 876 N N . GLU A 1 114 ? -35.324 4.399 54.538 1.00 84.94 114 GLU A N 1
ATOM 877 C CA . GLU A 1 114 ? -35.991 4.395 53.236 1.00 84.94 114 GLU A CA 1
ATOM 878 C C . GLU A 1 114 ? -35.135 3.722 52.161 1.00 84.94 114 GLU A C 1
ATOM 880 O O . GLU A 1 114 ? -35.619 2.845 51.442 1.00 84.94 114 GLU A O 1
ATOM 885 N N . PHE A 1 115 ? -33.842 4.039 52.127 1.00 84.19 115 PHE A N 1
ATOM 886 C CA . PHE A 1 115 ? -32.880 3.398 51.240 1.00 84.19 115 PHE A CA 1
ATOM 887 C C . PHE A 1 115 ? -32.758 1.896 51.525 1.00 84.19 115 PHE A C 1
ATOM 889 O O . PHE A 1 115 ? -32.698 1.092 50.596 1.00 84.19 115 PHE A O 1
ATOM 896 N N . GLN A 1 116 ? -32.811 1.483 52.794 1.00 88.81 116 GLN A N 1
ATOM 897 C CA . GLN A 1 116 ? -32.838 0.070 53.168 1.00 88.81 116 GLN A CA 1
ATOM 898 C C . GLN A 1 116 ? -34.105 -0.641 52.663 1.00 88.81 116 GLN A C 1
ATOM 900 O O . GLN A 1 116 ? -33.998 -1.735 52.107 1.00 88.81 116 GLN A O 1
ATOM 905 N N . ARG A 1 117 ? -35.293 -0.032 52.801 1.00 88.62 117 ARG A N 1
ATOM 906 C CA . ARG A 1 117 ? -36.546 -0.586 52.241 1.00 88.62 117 ARG A CA 1
ATOM 907 C C . ARG A 1 117 ? -36.480 -0.683 50.717 1.00 88.62 117 ARG A C 1
ATOM 909 O O . ARG A 1 117 ? -36.925 -1.676 50.148 1.00 88.62 117 ARG A O 1
ATOM 916 N N . PHE A 1 118 ? -35.901 0.320 50.061 1.00 84.12 118 PHE A N 1
ATOM 917 C CA . PHE A 1 118 ? -35.708 0.327 48.614 1.00 84.12 118 PHE A CA 1
ATOM 918 C C . PHE A 1 118 ? -34.760 -0.788 48.153 1.00 84.12 118 PHE A C 1
ATOM 920 O O . PHE A 1 118 ? -35.093 -1.537 47.238 1.00 84.12 118 PHE A O 1
ATOM 927 N N . LEU A 1 119 ? -33.625 -0.973 48.832 1.00 86.62 119 LEU A N 1
ATOM 928 C CA . LEU A 1 119 ? -32.707 -2.079 48.555 1.00 86.62 119 LEU A CA 1
ATOM 929 C C . LEU A 1 119 ? -33.381 -3.441 48.753 1.00 86.62 119 LEU A C 1
ATOM 931 O O . LEU A 1 119 ? -33.177 -4.335 47.941 1.00 86.62 119 LEU A O 1
ATOM 935 N N . GLN A 1 120 ? -34.222 -3.603 49.778 1.00 88.50 120 GLN A N 1
ATOM 936 C CA . GLN A 1 120 ? -34.987 -4.840 49.969 1.00 88.50 120 GLN A CA 1
ATOM 937 C C . GLN A 1 120 ? -35.960 -5.116 48.817 1.00 88.50 120 GLN A C 1
ATOM 939 O O . GLN A 1 120 ? -36.057 -6.266 48.393 1.00 88.50 120 GLN A O 1
ATOM 944 N N . ARG A 1 121 ? -36.631 -4.087 48.278 1.00 88.62 121 ARG A N 1
ATOM 945 C CA . ARG A 1 121 ? -37.458 -4.230 47.065 1.00 88.62 121 ARG A CA 1
ATOM 946 C C . ARG A 1 121 ? -36.612 -4.646 45.867 1.00 88.62 121 ARG A C 1
ATOM 948 O O . ARG A 1 121 ? -36.924 -5.638 45.233 1.00 88.62 121 ARG A O 1
ATOM 955 N N . LEU A 1 122 ? -35.469 -3.996 45.642 1.00 83.00 122 LEU A N 1
ATOM 956 C CA . LEU A 1 122 ? -34.557 -4.350 44.547 1.00 83.00 122 LEU A CA 1
ATOM 957 C C . LEU A 1 122 ? -34.025 -5.791 44.622 1.00 83.00 122 LEU A C 1
ATOM 959 O O . LEU A 1 122 ? -33.734 -6.387 43.584 1.00 83.00 122 LEU A O 1
ATOM 963 N N . ILE A 1 123 ? -33.870 -6.341 45.832 1.00 86.44 123 ILE A N 1
ATOM 964 C CA . ILE A 1 123 ? -33.524 -7.754 46.037 1.00 86.44 123 ILE A CA 1
ATOM 965 C C . ILE A 1 123 ? -34.707 -8.658 45.660 1.00 86.44 123 ILE A C 1
ATOM 967 O O . ILE A 1 123 ? -34.497 -9.671 45.001 1.00 86.44 123 ILE A O 1
ATOM 971 N N . GLN A 1 124 ? -35.930 -8.302 46.068 1.00 85.94 124 GLN A N 1
ATOM 972 C CA . GLN A 1 124 ? -37.150 -9.071 45.777 1.00 85.94 124 GLN A CA 1
ATOM 973 C C . GLN A 1 124 ? -37.513 -9.047 44.285 1.00 85.94 124 GLN A C 1
ATOM 975 O O . GLN A 1 124 ? -37.911 -10.073 43.742 1.00 85.94 124 GLN A O 1
ATOM 980 N N . ASP A 1 125 ? -37.297 -7.912 43.622 1.00 84.19 125 ASP A N 1
ATOM 981 C CA . ASP A 1 125 ? -37.583 -7.698 42.200 1.00 84.19 125 ASP A CA 1
ATOM 982 C C . ASP A 1 125 ? -36.504 -8.305 41.279 1.00 84.19 125 ASP A C 1
ATOM 984 O O . ASP A 1 125 ? -36.606 -8.233 40.057 1.00 84.19 125 ASP A O 1
ATOM 988 N N . GLY A 1 126 ? -35.429 -8.868 41.843 1.00 79.25 126 GLY A N 1
ATOM 989 C CA . GLY A 1 126 ? -34.337 -9.498 41.091 1.00 79.25 126 GLY A CA 1
ATOM 990 C C . GLY A 1 126 ? -33.385 -8.522 40.389 1.00 79.25 126 GLY A C 1
ATOM 991 O O . GLY A 1 126 ? -32.298 -8.926 39.984 1.00 79.25 126 GLY A O 1
ATOM 992 N N . THR A 1 127 ? -33.710 -7.228 40.316 1.00 81.31 127 THR A N 1
ATOM 993 C CA . THR A 1 127 ? -32.882 -6.186 39.680 1.00 81.31 127 THR A CA 1
ATOM 994 C C . THR A 1 127 ? -31.456 -6.143 40.235 1.00 81.31 127 THR A C 1
ATOM 996 O O . THR A 1 127 ? -30.496 -6.020 39.476 1.00 81.31 127 THR A O 1
ATOM 999 N N . LEU A 1 128 ? -31.299 -6.282 41.557 1.00 78.00 128 LEU A N 1
ATOM 1000 C CA . LEU A 1 128 ? -29.984 -6.322 42.211 1.00 78.00 128 LEU A CA 1
ATOM 1001 C C . LEU A 1 128 ? -29.216 -7.620 41.896 1.00 78.00 128 LEU A C 1
ATOM 1003 O O . LEU A 1 128 ? -27.989 -7.603 41.833 1.00 78.00 128 LEU A O 1
ATOM 1007 N N . GLY A 1 129 ? -29.932 -8.725 41.668 1.00 77.69 129 GLY A N 1
ATOM 1008 C CA . GLY A 1 129 ? -29.368 -10.002 41.221 1.00 77.69 129 GLY A CA 1
ATOM 1009 C C . GLY A 1 129 ? -28.858 -9.944 39.784 1.00 77.69 129 GLY A C 1
ATOM 1010 O O . GLY A 1 129 ? -27.727 -10.344 39.526 1.00 77.69 129 GLY A O 1
ATOM 1011 N N . ASN A 1 130 ? -29.617 -9.315 38.885 1.00 76.44 130 ASN A N 1
ATOM 1012 C CA . ASN A 1 130 ? -29.246 -9.127 37.475 1.00 76.44 130 ASN A CA 1
ATOM 1013 C C . ASN A 1 130 ? -27.966 -8.293 37.286 1.00 76.44 130 ASN A C 1
ATOM 1015 O O . ASN A 1 130 ? -27.372 -8.302 36.216 1.00 76.44 130 ASN A O 1
ATOM 1019 N N . CYS A 1 131 ? -27.547 -7.543 38.309 1.00 70.62 131 CYS A N 1
ATOM 1020 C CA . CYS A 1 131 ? -26.298 -6.780 38.291 1.00 70.62 131 CYS A CA 1
ATOM 1021 C C . CYS A 1 131 ? -25.063 -7.633 38.610 1.00 70.62 131 CYS A C 1
ATOM 1023 O O . CYS A 1 131 ? -23.943 -7.216 38.317 1.00 70.62 131 CYS A O 1
ATOM 1025 N N . LEU A 1 132 ? -25.267 -8.764 39.288 1.00 69.12 132 LEU A N 1
ATOM 1026 C CA . LEU A 1 132 ? -24.227 -9.717 39.676 1.00 69.12 132 LEU A CA 1
ATOM 1027 C C . LEU A 1 132 ? -24.142 -10.884 38.716 1.00 69.12 132 LEU A C 1
ATOM 1029 O O . LEU A 1 132 ? -23.062 -11.443 38.533 1.00 69.12 132 LEU A O 1
ATOM 1033 N N . GLU A 1 133 ? -25.268 -11.251 38.109 1.00 69.88 133 GLU A N 1
ATOM 1034 C CA . GLU A 1 133 ? -25.219 -12.174 36.999 1.00 69.88 133 GLU A CA 1
ATOM 1035 C C . GLU A 1 133 ? -24.413 -11.529 35.868 1.00 69.88 133 GLU A C 1
ATOM 1037 O O . GLU A 1 133 ? -24.743 -10.425 35.423 1.00 69.88 133 GLU A O 1
ATOM 1042 N N . PRO A 1 134 ? -23.341 -12.185 35.394 1.00 54.31 134 PRO A N 1
ATOM 1043 C CA . PRO A 1 134 ? -22.757 -11.804 34.128 1.00 54.31 134 PRO A CA 1
ATOM 1044 C C . PRO A 1 134 ? -23.867 -11.980 33.102 1.00 54.31 134 PRO A C 1
ATOM 1046 O O . PRO A 1 134 ? -24.325 -13.102 32.875 1.00 54.31 134 PRO A O 1
ATOM 1049 N N . THR A 1 135 ? -24.350 -10.869 32.543 1.00 49.09 135 THR A N 1
ATOM 1050 C CA . THR A 1 135 ? -25.378 -10.898 31.508 1.00 49.09 135 THR A CA 1
ATOM 1051 C C . THR A 1 135 ? -24.948 -11.948 30.484 1.00 49.09 135 THR A C 1
ATOM 1053 O O . THR A 1 135 ? -23.861 -11.804 29.916 1.00 49.09 135 THR A O 1
ATOM 1056 N N . PRO A 1 136 ? -25.749 -12.988 30.191 1.00 49.34 136 PRO A N 1
ATOM 1057 C CA . PRO A 1 136 ? -25.395 -13.990 29.182 1.00 49.34 136 PRO A CA 1
ATOM 1058 C C . PRO A 1 136 ? -25.349 -13.415 27.747 1.00 49.34 136 PRO A C 1
ATOM 1060 O O . PRO A 1 136 ? -25.323 -14.166 26.782 1.00 49.34 136 PRO A O 1
ATOM 1063 N N . GLY A 1 137 ? -25.331 -12.082 27.616 1.00 46.97 137 GLY A N 1
ATOM 1064 C CA . GLY A 1 137 ? -25.206 -11.284 26.403 1.00 46.97 137 GLY A CA 1
ATOM 1065 C C . GLY A 1 137 ? -24.139 -10.181 26.495 1.00 46.97 137 GLY A C 1
ATOM 1066 O O . GLY A 1 137 ? -24.230 -9.208 25.757 1.00 46.97 137 GLY A O 1
ATOM 1067 N N . ASP A 1 138 ? -23.123 -10.315 27.361 1.00 48.22 138 ASP A N 1
ATOM 1068 C CA . ASP A 1 138 ? -21.822 -9.663 27.095 1.00 48.22 138 ASP A CA 1
ATOM 1069 C C . ASP A 1 138 ? -21.122 -10.293 25.868 1.00 48.22 138 ASP A C 1
ATOM 1071 O O . ASP A 1 138 ? -20.147 -9.741 25.360 1.00 48.22 138 ASP A O 1
ATOM 1075 N N . SER A 1 139 ? -21.652 -11.406 25.340 1.00 52.12 139 SER A N 1
ATOM 1076 C CA . SER A 1 139 ? -21.519 -11.725 23.921 1.00 52.12 139 SER A CA 1
ATOM 1077 C C . SER A 1 139 ? -22.434 -10.779 23.145 1.00 52.12 139 SER A C 1
ATOM 1079 O O . SER A 1 139 ? -23.661 -10.938 23.157 1.00 52.12 139 SER A O 1
ATOM 1081 N N . LEU A 1 140 ? -21.844 -9.795 22.468 1.00 58.28 140 LEU A N 1
ATOM 1082 C CA . LEU A 1 140 ? -22.540 -9.093 21.391 1.00 58.28 140 LEU A CA 1
ATOM 1083 C C . LEU A 1 140 ? -23.114 -10.155 20.431 1.00 58.28 140 LEU A C 1
ATOM 1085 O O . LEU A 1 140 ? -22.582 -11.263 20.354 1.00 58.28 140 LEU A O 1
ATOM 1089 N N . ASP A 1 141 ? -24.203 -9.840 19.717 1.00 75.62 141 ASP A N 1
ATOM 1090 C CA . ASP A 1 141 ? -24.724 -10.709 18.647 1.00 75.62 141 ASP A CA 1
ATOM 1091 C C . ASP A 1 141 ? -23.532 -11.273 17.847 1.00 75.62 141 ASP A C 1
ATOM 1093 O O . ASP A 1 141 ? -22.684 -10.475 17.431 1.00 75.62 141 ASP A O 1
ATOM 1097 N N . PRO A 1 142 ? -23.386 -12.602 17.679 1.00 77.75 142 PRO A N 1
ATOM 1098 C CA . PRO A 1 142 ? -22.230 -13.186 16.997 1.00 77.75 142 PRO A CA 1
ATOM 1099 C C . PRO A 1 142 ? -21.965 -12.533 15.632 1.00 77.75 142 PRO A C 1
ATOM 1101 O O . PRO A 1 142 ? -20.811 -12.346 15.252 1.00 77.75 142 PRO A O 1
ATOM 1104 N N . ALA A 1 143 ? -23.014 -12.071 14.940 1.00 79.31 143 ALA A N 1
ATOM 1105 C CA . ALA A 1 143 ? -22.884 -11.305 13.701 1.00 79.31 143 ALA A CA 1
ATOM 1106 C C . ALA A 1 143 ? -22.196 -9.935 13.895 1.00 79.31 143 ALA A C 1
ATOM 1108 O O . ALA A 1 143 ? -21.403 -9.493 13.058 1.00 79.31 143 ALA A O 1
ATOM 1109 N N . LEU A 1 144 ? -22.472 -9.252 15.007 1.00 82.06 144 LEU A N 1
ATOM 1110 C CA . LEU A 1 144 ? -21.844 -7.985 15.369 1.00 82.06 144 LEU A CA 1
ATOM 1111 C C . LEU A 1 144 ? -20.386 -8.193 15.801 1.00 82.06 144 LEU A C 1
ATOM 1113 O O . LEU A 1 144 ? -19.529 -7.425 15.363 1.00 82.06 144 LEU A O 1
ATOM 1117 N N . GLU A 1 145 ? -20.068 -9.240 16.570 1.00 86.69 145 GLU A N 1
ATOM 1118 C CA . GLU A 1 145 ? -18.673 -9.570 16.918 1.00 86.69 145 GLU A CA 1
ATOM 1119 C C . GLU A 1 145 ? -17.831 -9.896 15.687 1.00 86.69 145 GLU A C 1
ATOM 1121 O O . GLU A 1 145 ? -16.727 -9.362 15.543 1.00 86.69 145 GLU A O 1
ATOM 1126 N N . GLU A 1 146 ? -18.363 -10.702 14.766 1.00 87.38 146 GLU A N 1
ATOM 1127 C CA . GLU A 1 146 ? -17.704 -11.008 13.496 1.00 87.38 146 GLU A CA 1
ATOM 1128 C C . GLU A 1 146 ? -17.472 -9.741 12.667 1.00 87.38 146 GLU A C 1
ATOM 1130 O O . GLU A 1 146 ? -16.370 -9.532 12.152 1.00 87.38 146 GLU A O 1
ATOM 1135 N N . SER A 1 147 ? -18.464 -8.847 12.588 1.00 86.25 147 SER A N 1
ATOM 1136 C CA . SER A 1 147 ? -18.311 -7.578 11.866 1.00 86.25 147 SER A CA 1
ATOM 1137 C C . SER A 1 147 ? -17.247 -6.671 12.501 1.00 86.25 147 SER A C 1
ATOM 1139 O O . SER A 1 147 ? -16.415 -6.091 11.799 1.00 86.25 147 SER A O 1
ATOM 1141 N N . VAL A 1 148 ? -17.198 -6.600 13.835 1.00 91.81 148 VAL A N 1
ATOM 1142 C CA . VAL A 1 148 ? -16.197 -5.820 14.572 1.00 91.81 148 VAL A CA 1
ATOM 1143 C C . VAL A 1 148 ? -14.806 -6.430 14.397 1.00 91.81 148 VAL A C 1
ATOM 1145 O O . VAL A 1 148 ? -13.831 -5.692 14.233 1.00 91.81 148 VAL A O 1
ATOM 1148 N N . ALA A 1 149 ? -14.690 -7.758 14.392 1.00 92.19 149 ALA A N 1
ATOM 1149 C CA . ALA A 1 149 ? -13.436 -8.454 14.122 1.00 92.19 149 ALA A CA 1
ATOM 1150 C C . ALA A 1 149 ? -12.940 -8.202 12.687 1.00 92.19 149 ALA A C 1
ATOM 1152 O O . ALA A 1 149 ? -11.767 -7.870 12.502 1.00 92.19 149 ALA A O 1
ATOM 1153 N N . GLN A 1 150 ? -13.829 -8.252 11.689 1.00 94.69 150 GLN A N 1
ATOM 1154 C CA . GLN A 1 150 ? -13.494 -7.940 10.295 1.00 94.69 150 GLN A CA 1
ATOM 1155 C C . GLN A 1 150 ? -13.032 -6.490 10.129 1.00 94.69 150 GLN A C 1
ATOM 1157 O O . GLN A 1 150 ? -12.002 -6.242 9.503 1.00 94.69 150 GLN A O 1
ATOM 1162 N N . VAL A 1 151 ? -13.731 -5.525 10.736 1.00 95.62 151 VAL A N 1
ATOM 1163 C CA . VAL A 1 151 ? -13.328 -4.110 10.692 1.00 95.62 151 VAL A CA 1
ATOM 1164 C C . VAL A 1 151 ? -11.965 -3.907 11.352 1.00 95.62 151 VAL A C 1
ATOM 1166 O O . VAL A 1 151 ? -11.123 -3.196 10.804 1.00 95.62 151 VAL A O 1
ATOM 1169 N N . LYS A 1 152 ? -11.699 -4.561 12.490 1.00 95.94 152 LYS A N 1
ATOM 1170 C CA . LYS A 1 152 ? -10.380 -4.516 13.143 1.00 95.94 152 LYS A CA 1
ATOM 1171 C C . LYS A 1 152 ? -9.283 -5.095 12.248 1.00 95.94 152 LYS A C 1
ATOM 1173 O O . LYS A 1 152 ? -8.203 -4.513 12.165 1.00 95.94 152 LYS A O 1
ATOM 1178 N N . GLN A 1 153 ? -9.556 -6.197 11.553 1.00 95.81 153 GLN A N 1
ATOM 1179 C CA . GLN A 1 153 ? -8.603 -6.812 10.631 1.00 95.81 153 GLN A CA 1
ATOM 1180 C C . GLN A 1 153 ? -8.319 -5.917 9.418 1.00 95.81 153 GLN A C 1
ATOM 1182 O O . GLN A 1 153 ? -7.156 -5.728 9.067 1.00 95.8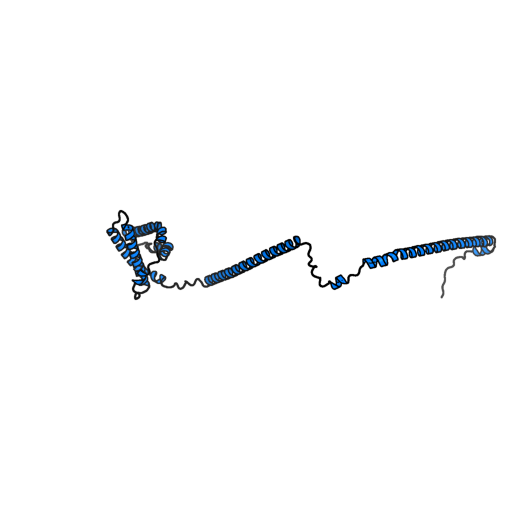1 153 GLN A O 1
ATOM 1187 N N . LEU A 1 154 ? -9.354 -5.317 8.823 1.00 96.12 154 LEU A N 1
ATOM 1188 C CA . LEU A 1 154 ? -9.206 -4.362 7.720 1.00 96.12 154 LEU A CA 1
ATOM 1189 C C . LEU A 1 154 ? -8.453 -3.102 8.155 1.00 96.12 154 LEU A C 1
ATOM 1191 O O . LEU A 1 154 ? -7.601 -2.596 7.431 1.00 96.12 154 LEU A O 1
ATOM 1195 N N . MET A 1 155 ? -8.718 -2.604 9.362 1.00 96.44 155 MET A N 1
ATOM 1196 C CA . MET A 1 155 ? -7.987 -1.469 9.922 1.00 96.44 155 MET A CA 1
ATOM 1197 C C . MET A 1 155 ? -6.501 -1.805 10.126 1.00 96.44 155 MET A C 1
ATOM 1199 O O . MET A 1 155 ? -5.627 -0.988 9.824 1.00 96.44 155 MET A O 1
ATOM 1203 N N . ALA A 1 156 ? -6.192 -3.024 10.576 1.00 95.88 156 ALA A N 1
ATOM 1204 C CA . ALA A 1 156 ? -4.818 -3.497 10.703 1.00 95.88 156 ALA A CA 1
ATOM 1205 C C . ALA A 1 156 ? -4.130 -3.658 9.333 1.00 95.88 156 ALA A C 1
ATOM 1207 O O . ALA A 1 156 ? -2.984 -3.238 9.182 1.00 95.88 156 ALA A O 1
ATOM 1208 N N . SER A 1 157 ? -4.818 -4.186 8.314 1.00 96.94 157 SER A N 1
ATOM 1209 C CA . SER A 1 157 ? -4.241 -4.303 6.966 1.00 96.94 157 SER A CA 1
ATOM 1210 C C . SER A 1 157 ? -3.995 -2.934 6.328 1.00 96.94 157 SER A C 1
ATOM 1212 O O . SER A 1 157 ? -2.900 -2.687 5.828 1.00 96.94 157 SER A O 1
ATOM 1214 N N . LEU A 1 158 ? -4.963 -2.016 6.423 1.00 97.31 158 LEU A N 1
ATOM 1215 C CA . LEU A 1 158 ? -4.842 -0.645 5.913 1.00 97.31 158 LEU A CA 1
ATOM 1216 C C . LEU A 1 158 ? -3.709 0.122 6.599 1.00 97.31 158 LEU A C 1
ATOM 1218 O O . LEU A 1 158 ? -2.946 0.818 5.936 1.00 97.31 158 LEU A O 1
ATOM 1222 N N . SER A 1 159 ? -3.554 -0.021 7.917 1.00 96.75 159 SER A N 1
ATOM 1223 C CA . SER A 1 159 ? -2.437 0.618 8.626 1.00 96.75 159 SER A CA 1
ATOM 1224 C C . SER A 1 159 ? -1.075 0.049 8.205 1.00 96.75 159 SER A C 1
ATOM 1226 O O . SER A 1 159 ? -0.119 0.811 8.053 1.00 96.75 159 SER A O 1
ATOM 1228 N N . GLY A 1 160 ? -0.990 -1.257 7.930 1.00 97.69 160 GLY A N 1
ATOM 1229 C CA . GLY A 1 160 ? 0.202 -1.879 7.351 1.00 97.69 160 GLY A CA 1
ATOM 1230 C C . GLY A 1 160 ? 0.521 -1.375 5.938 1.00 97.69 160 GLY A C 1
ATOM 1231 O O . GLY A 1 160 ? 1.681 -1.081 5.637 1.00 97.69 160 GLY A O 1
ATOM 1232 N N . GLU A 1 161 ? -0.494 -1.220 5.085 1.00 97.62 161 GLU A N 1
ATOM 1233 C CA . GLU A 1 161 ? -0.337 -0.652 3.741 1.00 97.62 161 GLU A CA 1
ATOM 1234 C C . GLU A 1 161 ? 0.131 0.802 3.790 1.00 97.62 161 GLU A C 1
ATOM 1236 O O . GLU A 1 161 ? 1.079 1.151 3.089 1.00 97.62 161 GLU A O 1
ATOM 1241 N N . LEU A 1 162 ? -0.457 1.636 4.653 1.00 97.69 162 LEU A N 1
ATOM 1242 C CA . LEU A 1 162 ? -0.027 3.026 4.832 1.00 97.69 162 LEU A CA 1
ATOM 1243 C C . LEU A 1 162 ? 1.462 3.113 5.195 1.00 97.69 162 LEU A C 1
ATOM 1245 O O . LEU A 1 162 ? 2.211 3.848 4.558 1.00 97.69 162 LEU A O 1
ATOM 1249 N N . GLN A 1 163 ? 1.931 2.281 6.129 1.00 97.38 163 GLN A N 1
ATOM 1250 C CA . GLN A 1 163 ? 3.355 2.228 6.481 1.00 97.38 163 GLN A CA 1
ATOM 1251 C C . GLN A 1 163 ? 4.250 1.729 5.335 1.00 97.38 163 GLN A C 1
ATOM 1253 O O . GLN A 1 163 ? 5.429 2.088 5.256 1.00 97.38 163 GLN A O 1
ATOM 1258 N N . ALA A 1 164 ? 3.748 0.852 4.464 1.00 97.75 164 ALA A N 1
ATOM 1259 C CA . ALA A 1 164 ? 4.478 0.430 3.272 1.00 97.75 164 ALA A CA 1
ATOM 1260 C C . ALA A 1 164 ? 4.585 1.575 2.253 1.00 97.75 164 ALA A C 1
ATOM 1262 O O . ALA A 1 164 ? 5.675 1.817 1.728 1.00 97.75 164 ALA A O 1
ATOM 1263 N N . TRP A 1 165 ? 3.495 2.316 2.039 1.00 98.19 165 TRP A N 1
ATOM 1264 C CA . TRP A 1 165 ? 3.464 3.491 1.169 1.00 98.19 165 TRP A CA 1
ATOM 1265 C C . TRP A 1 165 ? 4.376 4.611 1.667 1.00 98.19 165 TRP A C 1
ATOM 1267 O O . TRP A 1 165 ? 5.146 5.155 0.876 1.00 98.19 165 TRP A O 1
ATOM 1277 N N . ASP A 1 166 ? 4.378 4.894 2.970 1.00 98.31 166 ASP A N 1
ATOM 1278 C CA . ASP A 1 166 ? 5.267 5.899 3.560 1.00 98.31 166 ASP A CA 1
ATOM 1279 C C . ASP A 1 166 ? 6.744 5.541 3.358 1.00 98.31 166 ASP A C 1
ATOM 1281 O O . ASP A 1 166 ? 7.552 6.389 2.967 1.00 98.31 166 ASP A O 1
ATOM 1285 N N . ARG A 1 167 ? 7.107 4.267 3.556 1.00 97.88 167 ARG A N 1
ATOM 1286 C CA . ARG A 1 167 ? 8.474 3.786 3.300 1.00 97.88 167 ARG A CA 1
ATOM 1287 C C . ARG A 1 167 ? 8.856 3.915 1.830 1.00 97.88 167 ARG A C 1
ATOM 1289 O O . ARG A 1 167 ? 9.958 4.374 1.533 1.00 97.88 167 ARG A O 1
ATOM 1296 N N . LEU A 1 168 ? 7.961 3.539 0.919 1.00 98.31 168 LEU A N 1
ATOM 1297 C CA . LEU A 1 168 ? 8.202 3.643 -0.519 1.00 98.31 168 LEU A CA 1
ATOM 1298 C C . LEU A 1 168 ? 8.404 5.104 -0.947 1.00 98.31 168 LEU A C 1
ATOM 1300 O O . LEU A 1 168 ? 9.330 5.417 -1.698 1.00 98.31 168 LEU A O 1
ATOM 1304 N N . LEU A 1 169 ? 7.579 6.014 -0.430 1.00 98.19 169 LEU A N 1
ATOM 1305 C CA . LEU A 1 169 ? 7.684 7.441 -0.718 1.00 98.19 169 LEU A CA 1
ATOM 1306 C C . LEU A 1 169 ? 9.016 8.016 -0.215 1.00 98.19 169 LEU A C 1
ATOM 1308 O O . LEU A 1 169 ? 9.697 8.733 -0.951 1.00 98.19 169 LEU A O 1
ATOM 1312 N N . GLN A 1 170 ? 9.437 7.647 0.998 1.00 98.00 170 GLN A N 1
ATOM 1313 C CA . GLN A 1 170 ? 10.742 8.039 1.538 1.00 98.00 170 GLN A CA 1
ATOM 1314 C C . GLN A 1 170 ? 11.905 7.507 0.693 1.00 98.00 170 GLN A C 1
ATOM 1316 O O . GLN A 1 170 ? 12.842 8.257 0.420 1.00 98.00 170 GLN A O 1
ATOM 1321 N N . GLN A 1 171 ? 11.836 6.255 0.231 1.00 97.94 171 GLN A N 1
ATOM 1322 C CA . GLN A 1 171 ? 12.858 5.669 -0.643 1.00 97.94 171 GLN A CA 1
ATOM 1323 C C . GLN A 1 171 ? 12.973 6.421 -1.971 1.00 97.94 171 GLN A C 1
ATOM 1325 O O . GLN A 1 171 ? 14.079 6.756 -2.392 1.00 97.94 171 GLN A O 1
ATOM 1330 N N . HIS A 1 172 ? 11.849 6.739 -2.618 1.00 97.81 172 HIS A N 1
ATOM 1331 C CA . HIS A 1 172 ? 11.870 7.519 -3.857 1.00 97.81 172 HIS A CA 1
ATOM 1332 C C . HIS A 1 172 ? 12.425 8.928 -3.646 1.00 97.81 172 HIS A C 1
ATOM 1334 O O . HIS A 1 172 ? 13.218 9.400 -4.464 1.00 97.81 172 HIS A O 1
ATOM 1340 N N . LEU A 1 173 ? 12.061 9.586 -2.542 1.00 97.81 173 LEU A N 1
ATOM 1341 C CA . LEU A 1 173 ? 12.607 10.895 -2.192 1.00 97.81 173 LEU A CA 1
ATOM 1342 C C . LEU A 1 173 ? 14.123 10.825 -1.992 1.00 97.81 173 LEU A C 1
ATOM 1344 O O . LEU A 1 173 ? 14.844 11.607 -2.610 1.00 97.81 173 LEU A O 1
ATOM 1348 N N . GLN A 1 174 ? 14.615 9.863 -1.210 1.00 97.62 174 GLN A N 1
ATOM 1349 C CA . GLN A 1 174 ? 16.051 9.645 -1.007 1.00 97.62 174 GLN A CA 1
ATOM 1350 C C . GLN A 1 174 ? 16.768 9.381 -2.331 1.00 97.62 174 GLN A C 1
ATOM 1352 O O . GLN A 1 174 ? 17.732 10.073 -2.647 1.00 97.62 174 GLN A O 1
ATOM 1357 N N . HIS A 1 175 ? 16.247 8.470 -3.155 1.00 97.62 175 HIS A N 1
ATOM 1358 C CA . HIS A 1 175 ? 16.847 8.142 -4.444 1.00 97.62 175 HIS A CA 1
ATOM 1359 C C . HIS A 1 175 ? 16.900 9.353 -5.384 1.00 97.62 175 HIS A C 1
ATOM 1361 O O . HIS A 1 175 ? 17.901 9.580 -6.062 1.00 97.62 175 HIS A O 1
ATOM 1367 N N . SER A 1 176 ? 15.850 10.179 -5.398 1.00 94.25 176 SER A N 1
ATOM 1368 C CA . SER A 1 176 ? 15.826 11.408 -6.198 1.00 94.25 176 SER A CA 1
ATOM 1369 C C . SER A 1 176 ? 16.838 12.449 -5.704 1.00 94.25 176 SER A C 1
ATOM 1371 O O . SER A 1 176 ? 17.498 13.109 -6.513 1.00 94.25 176 SER A O 1
ATOM 1373 N N . GLN A 1 177 ? 17.019 12.568 -4.384 1.00 95.75 177 GLN A N 1
ATOM 1374 C CA . GLN A 1 177 ? 18.008 13.460 -3.781 1.00 95.75 177 GLN A CA 1
ATOM 1375 C C . GLN A 1 177 ? 19.431 12.971 -4.052 1.00 95.75 177 GLN A C 1
ATOM 1377 O O . GLN A 1 177 ? 20.296 13.773 -4.391 1.00 95.75 177 GLN A O 1
ATOM 1382 N N . GLU A 1 178 ? 19.678 11.667 -3.955 1.00 94.50 178 GLU A N 1
ATOM 1383 C CA . GLU A 1 178 ? 20.960 11.049 -4.302 1.00 94.50 178 GLU A CA 1
ATOM 1384 C C . GLU A 1 178 ? 21.283 11.224 -5.785 1.00 94.50 178 GLU A C 1
ATOM 1386 O O . GLU A 1 178 ? 22.389 11.639 -6.123 1.00 94.50 178 GLU A O 1
ATOM 1391 N N . ALA A 1 179 ? 20.314 10.995 -6.674 1.00 93.06 179 ALA A N 1
ATOM 1392 C CA . ALA A 1 179 ? 20.473 11.248 -8.102 1.00 93.06 179 ALA A CA 1
ATOM 1393 C C . ALA A 1 179 ? 20.811 12.722 -8.376 1.00 93.06 179 ALA A C 1
ATOM 1395 O O . ALA A 1 179 ? 21.716 13.013 -9.157 1.00 93.06 179 ALA A O 1
ATOM 1396 N N . SER A 1 180 ? 20.146 13.652 -7.684 1.00 90.75 180 SER A N 1
ATOM 1397 C CA . SER A 1 180 ? 20.434 15.089 -7.782 1.00 90.75 180 SER A CA 1
ATOM 1398 C C . SER A 1 180 ? 21.844 15.425 -7.288 1.00 90.75 180 SER A C 1
ATOM 1400 O O . SER A 1 180 ? 22.587 16.106 -7.992 1.00 90.75 180 SER A O 1
ATOM 1402 N N . ARG A 1 181 ? 22.265 14.878 -6.139 1.00 92.06 181 ARG A N 1
ATOM 1403 C CA . ARG A 1 181 ? 23.634 15.028 -5.613 1.00 92.06 181 ARG A CA 1
ATOM 1404 C C . ARG A 1 181 ? 24.681 14.469 -6.575 1.00 92.06 181 ARG A C 1
ATOM 1406 O O . ARG A 1 181 ? 25.698 15.116 -6.800 1.00 92.06 181 ARG A O 1
ATOM 1413 N N . ASN A 1 182 ? 24.429 13.307 -7.178 1.00 90.00 182 ASN A N 1
ATOM 1414 C CA . ASN A 1 182 ? 25.319 12.708 -8.176 1.00 90.00 182 ASN A CA 1
ATOM 1415 C C . ASN A 1 182 ? 25.448 13.605 -9.417 1.00 90.00 182 ASN A C 1
ATOM 1417 O O . ASN A 1 182 ? 26.550 13.794 -9.929 1.00 90.00 182 ASN A O 1
ATOM 1421 N N . LEU A 1 183 ? 24.346 14.206 -9.881 1.00 88.62 183 LEU A N 1
ATOM 1422 C CA . LEU A 1 183 ? 24.373 15.169 -10.986 1.00 88.62 183 LEU A CA 1
ATOM 1423 C C . LEU A 1 183 ? 25.140 16.447 -10.628 1.00 88.62 183 LEU A C 1
ATOM 1425 O O . LEU A 1 183 ? 25.897 16.951 -11.455 1.00 88.62 183 LEU A O 1
ATOM 1429 N N . GLU A 1 184 ? 24.977 16.968 -9.412 1.00 87.38 184 GLU A N 1
ATOM 1430 C CA . GLU A 1 184 ? 25.733 18.129 -8.931 1.00 87.38 184 GLU A CA 1
ATOM 1431 C C . GLU A 1 184 ? 27.230 17.826 -8.816 1.00 87.38 184 GLU A C 1
ATOM 1433 O O . GLU A 1 184 ? 28.045 18.640 -9.242 1.00 87.38 184 GLU A O 1
ATOM 1438 N N . GLN A 1 185 ? 27.605 16.638 -8.335 1.00 85.19 185 GLN A N 1
ATOM 1439 C CA . GLN A 1 185 ? 28.998 16.180 -8.301 1.00 85.19 185 GLN A CA 1
ATOM 1440 C C . GLN A 1 185 ? 29.596 16.045 -9.708 1.00 85.19 185 GLN A C 1
ATOM 1442 O O . GLN A 1 185 ? 30.723 16.480 -9.930 1.00 85.19 185 GLN A O 1
ATOM 1447 N N . LEU A 1 186 ? 28.836 15.516 -10.673 1.00 79.75 186 LEU A N 1
ATOM 1448 C CA . LEU A 1 186 ? 29.236 15.450 -12.086 1.00 79.75 186 LEU A CA 1
ATOM 1449 C C . LEU A 1 186 ? 29.297 16.825 -12.767 1.00 79.75 186 LEU A C 1
ATOM 1451 O O . LEU A 1 186 ? 29.961 16.967 -13.788 1.00 79.75 1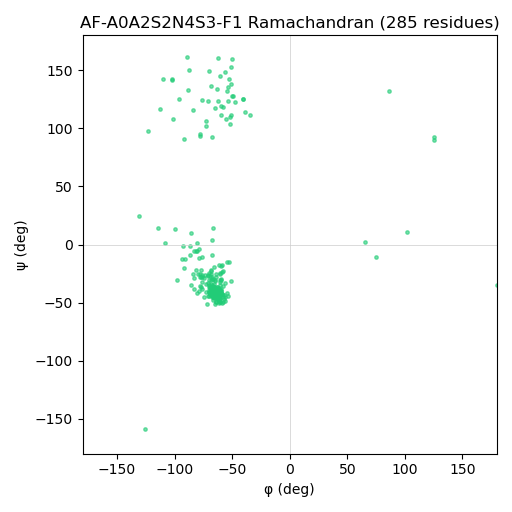86 LEU A O 1
ATOM 1455 N N . ARG A 1 187 ? 28.579 17.824 -12.244 1.00 78.75 187 ARG A N 1
ATOM 1456 C CA . ARG A 1 187 ? 28.616 19.209 -12.736 1.00 78.75 187 ARG A CA 1
ATOM 1457 C C . ARG A 1 187 ? 29.758 20.009 -12.100 1.00 78.75 187 ARG A C 1
ATOM 1459 O O . ARG A 1 187 ? 30.315 20.882 -12.760 1.00 78.75 187 ARG A O 1
ATOM 1466 N N . ALA A 1 188 ? 30.082 19.740 -10.834 1.00 80.38 188 ALA A N 1
ATOM 1467 C CA . ALA A 1 188 ? 31.150 20.397 -10.080 1.00 80.38 188 ALA A CA 1
ATOM 1468 C C . ALA A 1 188 ? 32.539 19.789 -10.356 1.00 80.38 188 ALA A C 1
ATOM 1470 O O . ALA A 1 188 ? 33.544 20.496 -10.292 1.00 80.38 188 ALA A O 1
ATOM 1471 N N . GLY A 1 189 ? 32.606 18.497 -10.689 1.00 62.28 189 GLY A N 1
ATOM 1472 C CA . GLY A 1 189 ? 33.780 17.850 -11.268 1.00 62.28 189 GLY A CA 1
ATOM 1473 C C . GLY A 1 189 ? 33.767 17.954 -12.796 1.00 62.28 189 GLY A C 1
ATOM 1474 O O . GLY A 1 189 ? 32.758 17.689 -13.430 1.00 62.28 189 GLY A O 1
ATOM 1475 N N . SER A 1 190 ? 34.896 18.340 -13.391 1.00 53.47 190 SER A N 1
ATOM 1476 C CA . SER A 1 190 ? 35.156 18.337 -14.846 1.00 53.47 190 SER A CA 1
ATOM 1477 C C . SER A 1 190 ? 34.803 16.979 -15.512 1.00 53.47 190 SER A C 1
ATOM 1479 O O . SER A 1 190 ? 34.725 15.976 -14.798 1.00 53.47 190 SER A O 1
ATOM 1481 N N . PRO A 1 191 ? 34.591 16.918 -16.850 1.00 51.91 191 PRO A N 1
ATOM 1482 C CA . PRO A 1 191 ? 33.737 15.937 -17.522 1.00 51.91 191 PRO A CA 1
ATOM 1483 C C . PRO A 1 191 ? 34.146 14.499 -17.197 1.00 51.91 191 PRO A C 1
ATOM 1485 O O . PRO A 1 191 ? 35.333 14.237 -16.992 1.00 51.91 191 PRO A O 1
ATOM 1488 N N . PRO A 1 192 ? 33.185 13.559 -17.164 1.00 50.12 192 PRO A N 1
ATOM 1489 C CA . PRO A 1 192 ? 33.413 12.227 -16.637 1.00 50.12 192 PRO A CA 1
ATOM 1490 C C . PRO A 1 192 ? 34.596 11.562 -17.346 1.00 50.12 192 PRO A C 1
ATOM 1492 O O . PRO A 1 192 ? 34.496 11.108 -18.481 1.00 50.12 192 PRO A O 1
ATOM 1495 N N . GLY A 1 193 ? 35.708 11.439 -16.618 1.00 48.75 193 GLY A N 1
ATOM 1496 C CA . GLY A 1 193 ? 36.762 10.461 -16.887 1.00 48.75 193 GLY A CA 1
ATOM 1497 C C . GLY A 1 193 ? 36.290 9.020 -16.645 1.00 48.75 193 GLY A C 1
ATOM 1498 O O . GLY A 1 193 ? 37.074 8.085 -16.763 1.00 48.75 193 GLY A O 1
ATOM 1499 N N . ALA A 1 194 ? 35.010 8.819 -16.316 1.00 53.25 194 ALA A N 1
ATOM 1500 C CA . ALA A 1 194 ? 34.346 7.539 -16.456 1.00 53.25 194 ALA A CA 1
ATOM 1501 C C . ALA A 1 194 ? 33.996 7.358 -17.934 1.00 53.25 194 ALA A C 1
ATOM 1503 O O . ALA A 1 194 ? 32.973 7.850 -18.414 1.00 53.25 194 ALA A O 1
ATOM 1504 N N . LEU A 1 195 ? 34.885 6.667 -18.652 1.00 56.28 195 LEU A N 1
ATOM 1505 C CA . LEU A 1 195 ? 34.594 6.117 -19.971 1.00 56.28 195 LEU A CA 1
ATOM 1506 C C . LEU A 1 195 ? 33.171 5.531 -19.950 1.00 56.28 195 LEU A C 1
ATOM 1508 O O . LEU A 1 195 ? 32.880 4.721 -19.062 1.00 56.28 195 LEU A O 1
ATOM 1512 N N . PRO A 1 196 ? 32.276 5.947 -20.866 1.00 56.94 196 PRO A N 1
ATOM 1513 C CA . PRO A 1 196 ? 30.920 5.426 -20.895 1.00 56.94 196 PRO A CA 1
ATOM 1514 C C . PRO A 1 196 ? 31.005 3.908 -20.974 1.00 56.94 196 PRO A C 1
ATOM 1516 O O . PRO A 1 196 ? 31.809 3.380 -21.746 1.00 56.94 196 PRO A O 1
ATOM 1519 N N . ALA A 1 197 ? 30.221 3.243 -20.117 1.00 63.78 197 ALA A N 1
ATOM 1520 C CA . ALA A 1 197 ? 30.158 1.796 -19.980 1.00 63.78 197 ALA A CA 1
ATOM 1521 C C . ALA A 1 197 ? 30.353 1.142 -21.347 1.00 63.78 197 ALA A C 1
ATOM 1523 O O . ALA A 1 197 ? 29.528 1.334 -22.241 1.00 63.78 197 ALA A O 1
ATOM 1524 N N . ILE A 1 198 ? 31.491 0.457 -21.508 1.00 59.75 198 ILE A N 1
ATOM 1525 C CA . ILE A 1 198 ? 31.921 -0.123 -22.777 1.00 59.75 198 ILE A CA 1
ATOM 1526 C C . ILE A 1 198 ? 30.743 -0.964 -23.279 1.00 59.75 198 ILE A C 1
ATOM 1528 O O . ILE A 1 198 ? 30.407 -1.966 -22.640 1.00 59.75 198 ILE A O 1
ATOM 1532 N N . PRO A 1 199 ? 30.050 -0.549 -24.357 1.00 67.12 199 PRO A N 1
ATOM 1533 C CA . PRO A 1 199 ? 28.876 -1.271 -24.806 1.00 67.12 199 PRO A CA 1
ATOM 1534 C C . PRO A 1 199 ? 29.316 -2.691 -25.157 1.00 67.12 199 PRO A C 1
ATOM 1536 O O . PRO A 1 199 ? 30.410 -2.881 -25.684 1.00 67.12 199 PRO A O 1
ATOM 1539 N N . LYS A 1 200 ? 28.465 -3.695 -24.909 1.00 70.56 200 LYS A N 1
ATOM 1540 C CA . LYS A 1 200 ? 28.737 -5.113 -25.245 1.00 70.56 200 LYS A CA 1
ATOM 1541 C C . LYS A 1 200 ? 29.149 -5.327 -26.714 1.00 70.56 200 LYS A C 1
ATOM 1543 O O . LYS A 1 200 ? 29.708 -6.357 -27.065 1.00 70.56 200 LYS A O 1
ATOM 1548 N N . ASN A 1 201 ? 28.914 -4.321 -27.550 1.00 74.25 201 ASN A N 1
ATOM 1549 C CA . ASN A 1 201 ? 29.192 -4.277 -28.976 1.00 74.25 201 ASN A CA 1
ATOM 1550 C C . ASN A 1 201 ? 30.494 -3.515 -29.286 1.00 74.25 201 ASN A C 1
ATOM 1552 O O . ASN A 1 201 ? 30.718 -3.131 -30.431 1.00 74.25 201 ASN A O 1
ATOM 1556 N N . SER A 1 202 ? 31.333 -3.231 -28.288 1.00 71.44 202 SER A N 1
ATOM 1557 C CA . SER A 1 202 ? 32.574 -2.463 -28.446 1.00 71.44 202 SER A CA 1
ATOM 1558 C C . SER A 1 202 ? 33.499 -3.070 -29.490 1.00 71.44 202 SER A C 1
ATOM 1560 O O . SER A 1 202 ? 34.127 -2.335 -30.241 1.00 71.44 202 SER A O 1
ATOM 1562 N N . GLN A 1 203 ? 33.498 -4.396 -29.617 1.00 74.56 203 GLN A N 1
ATOM 1563 C CA . GLN A 1 203 ? 34.236 -5.113 -30.651 1.00 74.56 203 GLN A CA 1
ATOM 1564 C C . GLN A 1 203 ? 33.713 -4.822 -32.072 1.00 74.56 203 GLN A C 1
ATOM 1566 O O . GLN A 1 203 ? 34.505 -4.737 -33.003 1.00 74.56 203 GLN A O 1
ATOM 1571 N N . ILE A 1 204 ? 32.401 -4.609 -32.234 1.00 77.94 204 ILE A N 1
ATOM 1572 C CA . ILE A 1 204 ? 31.762 -4.241 -33.512 1.00 77.94 204 ILE A CA 1
ATOM 1573 C C . ILE A 1 204 ? 31.999 -2.757 -33.827 1.00 77.94 204 ILE A C 1
ATOM 1575 O O . ILE A 1 204 ? 32.199 -2.375 -34.975 1.00 77.94 204 ILE A O 1
ATOM 1579 N N . LEU A 1 205 ? 31.997 -1.898 -32.806 1.00 75.25 205 LEU A N 1
ATOM 1580 C CA . LEU A 1 205 ? 32.320 -0.479 -32.981 1.00 75.25 205 LEU A CA 1
ATOM 1581 C C . LEU A 1 205 ? 33.806 -0.273 -33.305 1.00 75.25 205 LEU A C 1
ATOM 1583 O O . LEU A 1 205 ? 34.136 0.600 -34.104 1.00 75.25 205 LEU A O 1
ATOM 1587 N N . ALA A 1 206 ? 34.686 -1.101 -32.736 1.00 74.19 206 ALA A N 1
ATOM 1588 C CA . ALA A 1 206 ? 36.117 -1.106 -33.027 1.00 74.19 206 ALA A CA 1
ATOM 1589 C C . ALA A 1 206 ? 36.438 -1.645 -34.430 1.00 74.19 206 ALA A C 1
ATOM 1591 O O . ALA A 1 206 ? 37.449 -1.259 -35.007 1.00 74.19 206 ALA A O 1
ATOM 1592 N N . SER A 1 207 ? 35.580 -2.497 -35.004 1.00 82.75 207 SER A N 1
ATOM 1593 C CA . SER A 1 207 ? 35.743 -3.009 -36.370 1.00 82.75 207 SER A CA 1
ATOM 1594 C C . SER A 1 207 ? 35.165 -2.092 -37.456 1.00 82.75 207 SER A C 1
ATOM 1596 O O . SER A 1 207 ? 35.095 -2.498 -38.616 1.00 82.75 207 SER A O 1
ATOM 1598 N N . LYS A 1 208 ? 34.756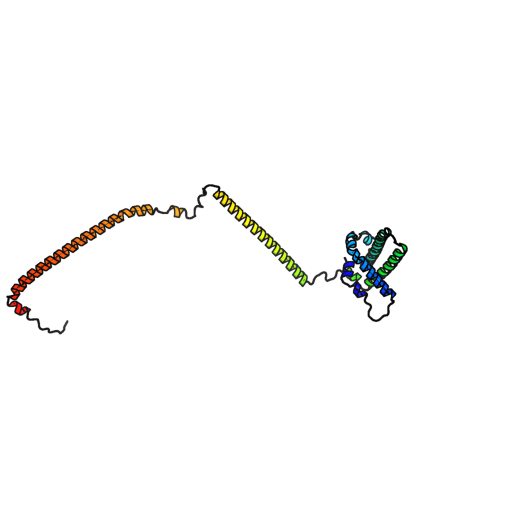 -0.857 -37.122 1.00 83.19 208 LYS A N 1
ATOM 1599 C CA . LYS A 1 208 ? 34.223 0.101 -38.100 1.00 83.19 208 LYS A CA 1
ATOM 1600 C C . LYS A 1 208 ? 35.314 0.492 -39.117 1.00 83.19 208 LYS A C 1
ATOM 1602 O O . LYS A 1 208 ? 36.298 1.115 -38.718 1.00 83.19 208 LYS A O 1
ATOM 1607 N N . PRO A 1 209 ? 35.143 0.189 -40.418 1.00 83.56 209 PRO A N 1
ATOM 1608 C CA . PRO A 1 209 ? 36.096 0.607 -41.436 1.00 83.56 209 PRO A CA 1
ATOM 1609 C C . PRO A 1 209 ? 36.034 2.122 -41.653 1.00 83.56 209 PRO A C 1
ATOM 1611 O O . PRO A 1 209 ? 34.979 2.752 -41.510 1.00 83.56 209 PRO A O 1
ATOM 1614 N N . ASP A 1 210 ? 37.171 2.704 -42.024 1.00 84.19 210 ASP A N 1
ATOM 1615 C CA . ASP A 1 210 ? 37.251 4.116 -42.375 1.00 84.19 210 ASP A CA 1
ATOM 1616 C C . ASP A 1 210 ? 36.719 4.346 -43.794 1.00 84.19 210 ASP A C 1
ATOM 1618 O O . ASP A 1 210 ? 37.427 4.238 -44.797 1.00 84.19 210 ASP A O 1
ATOM 1622 N N . TYR A 1 211 ? 35.432 4.677 -43.874 1.00 83.62 211 TYR A N 1
ATOM 1623 C CA . TYR A 1 211 ? 34.774 5.037 -45.127 1.00 83.62 211 TYR A CA 1
ATOM 1624 C C . TYR A 1 211 ? 35.397 6.277 -45.790 1.00 83.62 211 TYR A C 1
ATOM 1626 O O . TYR A 1 211 ? 35.299 6.412 -47.008 1.00 83.62 211 TYR A O 1
ATOM 1634 N N . GLY A 1 212 ? 36.059 7.158 -45.028 1.00 86.25 212 GLY A N 1
ATOM 1635 C CA . GLY A 1 212 ? 36.756 8.322 -45.571 1.00 86.25 212 GLY A CA 1
ATOM 1636 C C . GLY A 1 212 ? 37.919 7.910 -46.468 1.00 86.25 212 GLY A C 1
ATOM 1637 O O . GLY A 1 212 ? 37.988 8.351 -47.613 1.00 86.25 212 GLY A O 1
ATOM 1638 N N . ALA A 1 213 ? 38.771 7.001 -45.989 1.00 85.31 213 ALA A N 1
ATOM 1639 C CA . ALA A 1 213 ? 39.882 6.445 -46.761 1.00 85.31 213 ALA A CA 1
ATOM 1640 C C . ALA A 1 213 ? 39.416 5.686 -48.020 1.00 85.31 213 ALA A C 1
ATOM 1642 O O . ALA A 1 213 ? 40.032 5.786 -49.078 1.00 85.31 213 ALA A O 1
ATOM 1643 N N . ILE A 1 214 ? 38.297 4.962 -47.934 1.00 84.56 214 ILE A N 1
ATOM 1644 C CA . ILE A 1 214 ? 37.725 4.242 -49.085 1.00 84.56 214 ILE A CA 1
ATOM 1645 C C . ILE A 1 214 ? 37.231 5.235 -50.148 1.00 84.56 214 ILE A C 1
ATOM 1647 O O . ILE A 1 214 ? 37.482 5.068 -51.343 1.00 84.56 214 ILE A O 1
ATOM 1651 N N . LEU A 1 215 ? 36.557 6.308 -49.731 1.00 83.31 215 LEU A N 1
ATOM 1652 C CA . LEU A 1 215 ? 36.070 7.331 -50.655 1.00 83.31 215 LEU A CA 1
ATOM 1653 C C . LEU A 1 215 ? 37.213 8.141 -51.276 1.00 83.31 215 LEU A C 1
ATOM 1655 O O . LEU A 1 215 ? 37.152 8.449 -52.466 1.00 83.31 215 LEU A O 1
ATOM 1659 N N . THR A 1 216 ? 38.274 8.445 -50.526 1.00 82.12 216 THR A N 1
ATOM 1660 C CA . THR A 1 216 ? 39.463 9.107 -51.089 1.00 82.12 216 THR A CA 1
ATOM 1661 C C . THR A 1 216 ? 40.266 8.187 -52.003 1.00 82.12 216 THR A C 1
ATOM 1663 O O . THR A 1 216 ? 40.887 8.680 -52.940 1.00 82.12 216 THR A O 1
ATOM 1666 N N . GLN A 1 217 ? 40.212 6.867 -51.808 1.00 84.44 217 GLN A N 1
ATOM 1667 C CA . GLN A 1 217 ? 40.819 5.894 -52.718 1.00 84.44 217 GLN A CA 1
ATOM 1668 C C . GLN A 1 217 ? 40.081 5.812 -54.064 1.00 84.44 217 GLN A C 1
ATOM 1670 O O . GLN A 1 217 ? 40.721 5.704 -55.111 1.00 84.44 217 GLN A O 1
ATOM 1675 N N . HIS A 1 218 ? 38.746 5.881 -54.063 1.00 78.06 218 HIS A N 1
ATOM 1676 C CA . HIS A 1 218 ? 37.939 5.780 -55.288 1.00 78.06 218 HIS A CA 1
ATOM 1677 C C . HIS A 1 218 ? 37.632 7.128 -55.957 1.00 78.06 218 HIS A C 1
ATOM 1679 O O . HIS A 1 218 ? 37.357 7.165 -57.157 1.00 78.06 218 HIS A O 1
ATOM 1685 N N . GLY A 1 219 ? 37.727 8.241 -55.229 1.00 80.00 219 GLY A N 1
ATOM 1686 C CA . GLY A 1 219 ? 37.541 9.593 -55.763 1.00 80.00 219 GLY A CA 1
ATOM 1687 C C . GLY A 1 219 ? 38.415 9.917 -56.988 1.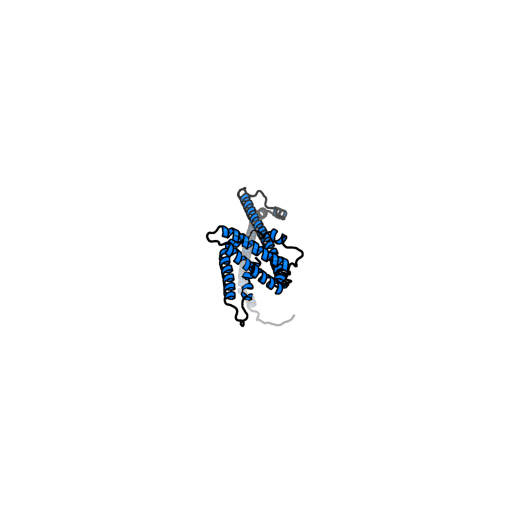00 80.00 219 GLY A C 1
ATOM 1688 O O . GLY A 1 219 ? 37.878 10.438 -57.964 1.00 80.00 219 GLY A O 1
ATOM 1689 N N . PRO A 1 220 ? 39.718 9.566 -57.011 1.00 81.31 220 PRO A N 1
ATOM 1690 C CA . PRO A 1 220 ? 40.608 9.797 -58.154 1.00 81.31 220 PRO A CA 1
ATOM 1691 C C . PRO A 1 220 ? 40.298 8.949 -59.395 1.00 81.31 220 PRO A C 1
ATOM 1693 O O . PRO A 1 220 ? 40.669 9.336 -60.503 1.00 81.31 220 PRO A O 1
ATOM 1696 N N . ALA A 1 221 ? 39.610 7.812 -59.245 1.00 84.88 221 ALA A N 1
ATOM 1697 C CA . ALA A 1 221 ? 39.239 6.964 -60.379 1.00 84.88 221 ALA A CA 1
ATOM 1698 C C . ALA A 1 221 ? 38.093 7.571 -61.209 1.00 84.88 221 ALA A C 1
ATOM 1700 O O . ALA A 1 221 ? 37.993 7.313 -62.409 1.00 84.88 221 ALA A O 1
ATOM 1701 N N . LEU A 1 222 ? 37.248 8.409 -60.596 1.00 83.88 222 LEU A N 1
ATOM 1702 C CA . LEU A 1 222 ? 36.096 9.022 -61.263 1.00 83.88 222 LEU A CA 1
ATOM 1703 C C . LEU A 1 222 ? 36.499 10.030 -62.361 1.00 83.88 222 LEU A C 1
ATOM 1705 O O . LEU A 1 222 ? 35.953 9.930 -63.461 1.00 83.88 222 LEU A O 1
ATOM 1709 N N . PRO A 1 223 ? 37.466 10.950 -62.150 1.00 89.06 223 PRO A N 1
ATOM 1710 C CA . PRO A 1 223 ? 37.995 11.786 -63.228 1.00 89.06 223 PRO A CA 1
ATOM 1711 C C . PRO A 1 223 ? 38.623 10.986 -64.372 1.00 89.06 223 PRO A C 1
ATOM 1713 O O . PRO A 1 223 ? 38.404 11.323 -65.531 1.00 89.06 223 PRO A O 1
ATOM 1716 N N . ALA A 1 224 ? 39.359 9.911 -64.068 1.00 87.44 224 ALA A N 1
ATOM 1717 C CA . ALA A 1 224 ? 39.969 9.062 -65.092 1.00 87.44 224 ALA A CA 1
ATOM 1718 C C . ALA A 1 224 ? 38.907 8.354 -65.952 1.00 87.44 224 ALA A C 1
ATOM 1720 O O . ALA A 1 224 ? 38.989 8.376 -67.177 1.00 87.44 224 ALA A O 1
ATOM 1721 N N . LEU A 1 225 ? 37.866 7.796 -65.323 1.00 90.44 225 LEU A N 1
ATOM 1722 C CA . LEU A 1 225 ? 36.724 7.213 -66.033 1.00 90.44 225 LEU A CA 1
ATOM 1723 C C . LEU A 1 225 ? 35.996 8.248 -66.893 1.00 90.44 225 LEU A C 1
ATOM 1725 O O . LEU A 1 225 ? 35.632 7.951 -68.026 1.00 90.44 225 LEU A O 1
ATOM 1729 N N . ARG A 1 226 ? 35.813 9.470 -66.383 1.00 92.81 226 ARG A N 1
ATOM 1730 C CA . ARG A 1 226 ? 35.194 10.557 -67.145 1.00 92.81 226 ARG A CA 1
ATOM 1731 C C . ARG A 1 226 ? 35.992 10.898 -68.402 1.00 92.81 226 ARG A C 1
ATOM 1733 O O . ARG A 1 226 ? 35.400 10.985 -69.469 1.00 92.81 226 ARG A O 1
ATOM 1740 N N . LEU A 1 227 ? 37.315 11.018 -68.289 1.00 94.69 227 LEU A N 1
ATOM 1741 C CA . LEU A 1 227 ? 38.184 11.284 -69.438 1.00 94.69 227 LEU A CA 1
ATOM 1742 C C . LEU A 1 227 ? 38.097 10.177 -70.494 1.00 94.69 227 LEU A C 1
ATOM 1744 O O . LEU A 1 227 ? 37.980 10.484 -71.675 1.00 94.69 227 LEU A O 1
ATOM 1748 N N . LEU A 1 228 ? 38.084 8.905 -70.080 1.00 95.38 228 LEU A N 1
ATOM 1749 C CA . LEU A 1 228 ? 37.930 7.777 -71.007 1.00 95.38 228 LEU A CA 1
ATOM 1750 C C . LEU A 1 228 ? 36.584 7.807 -71.740 1.00 95.38 228 LEU A C 1
ATOM 1752 O O . LEU A 1 228 ? 36.515 7.492 -72.927 1.00 95.38 228 LEU A O 1
ATOM 1756 N N . VAL A 1 229 ? 35.510 8.190 -71.046 1.00 96.19 229 VAL A N 1
ATOM 1757 C CA . VAL A 1 229 ? 34.182 8.336 -71.657 1.00 96.19 229 VAL A CA 1
ATOM 1758 C C . VAL A 1 229 ? 34.156 9.510 -72.636 1.00 96.19 229 VAL A C 1
ATOM 1760 O O . VAL A 1 229 ? 33.629 9.357 -73.737 1.00 96.19 229 VAL A O 1
ATOM 1763 N N . ASP A 1 230 ? 34.754 10.645 -72.275 1.00 96.62 230 ASP A N 1
ATOM 1764 C CA . ASP A 1 230 ? 34.840 11.823 -73.144 1.00 96.62 230 ASP A CA 1
ATOM 1765 C C . ASP A 1 230 ? 35.670 11.519 -74.411 1.00 96.62 230 ASP A C 1
ATOM 1767 O O . ASP A 1 230 ? 35.269 11.871 -75.524 1.00 96.62 230 ASP A O 1
ATOM 1771 N N . GLU A 1 231 ? 36.786 10.795 -74.273 1.00 96.06 231 GLU A N 1
ATOM 1772 C CA . GLU A 1 231 ? 37.625 10.356 -75.396 1.00 96.06 231 GLU A CA 1
ATOM 1773 C C . GLU A 1 231 ? 36.885 9.363 -76.304 1.00 96.06 231 GLU A C 1
ATOM 1775 O O . GLU A 1 231 ? 36.859 9.539 -77.526 1.00 96.06 231 GLU A O 1
ATOM 1780 N N . ALA A 1 232 ? 36.207 8.367 -75.725 1.00 95.75 232 ALA A N 1
ATOM 1781 C CA . ALA A 1 232 ? 35.391 7.417 -76.480 1.00 95.75 232 ALA A CA 1
ATOM 1782 C C . ALA A 1 232 ? 34.235 8.114 -77.218 1.00 95.75 232 ALA A C 1
ATOM 1784 O O . ALA A 1 232 ? 33.953 7.798 -78.378 1.00 95.75 232 ALA A O 1
ATOM 1785 N N . GLN A 1 233 ? 33.589 9.097 -76.583 1.00 95.88 233 GLN A N 1
ATOM 1786 C CA . GLN A 1 233 ? 32.550 9.907 -77.217 1.00 95.88 233 GLN A CA 1
ATOM 1787 C C . GLN A 1 233 ? 33.117 10.701 -78.399 1.00 95.88 233 GLN A C 1
ATOM 1789 O O . GLN A 1 233 ? 32.488 10.756 -79.459 1.00 95.88 233 GLN A O 1
ATOM 1794 N N . GLN A 1 234 ? 34.289 11.316 -78.235 1.00 96.81 234 GLN A N 1
ATOM 1795 C CA . GLN A 1 234 ? 34.915 12.103 -79.292 1.00 96.81 234 GLN A CA 1
ATOM 1796 C C . GLN A 1 234 ? 35.349 11.226 -80.472 1.00 96.81 234 GLN A C 1
ATOM 1798 O O . GLN A 1 234 ? 35.083 11.578 -81.622 1.00 96.81 234 GLN A O 1
ATOM 1803 N N . ALA A 1 235 ? 35.934 10.057 -80.203 1.00 96.06 235 ALA A N 1
ATOM 1804 C CA . ALA A 1 235 ? 36.245 9.067 -81.230 1.00 96.06 235 ALA A CA 1
ATOM 1805 C C . ALA A 1 235 ? 34.982 8.624 -81.986 1.00 96.06 235 ALA A C 1
ATOM 1807 O O . ALA A 1 235 ? 34.980 8.580 -83.217 1.00 96.06 235 ALA A O 1
ATOM 1808 N N . GLY A 1 236 ? 33.882 8.384 -81.266 1.00 96.75 236 GLY A N 1
ATOM 1809 C CA . GLY A 1 236 ? 32.587 8.062 -81.864 1.00 96.75 236 GLY A CA 1
ATOM 1810 C C . GLY A 1 236 ? 32.070 9.154 -82.806 1.00 96.75 236 GLY A C 1
ATOM 1811 O O . GLY A 1 236 ? 31.614 8.842 -83.904 1.00 96.75 236 GLY A O 1
ATOM 1812 N N . LYS A 1 237 ? 32.191 10.433 -82.425 1.00 96.88 237 LYS A N 1
ATOM 1813 C CA . LYS A 1 237 ? 31.809 11.562 -83.295 1.00 96.88 237 LYS A CA 1
ATOM 1814 C C . LYS A 1 237 ? 32.635 11.604 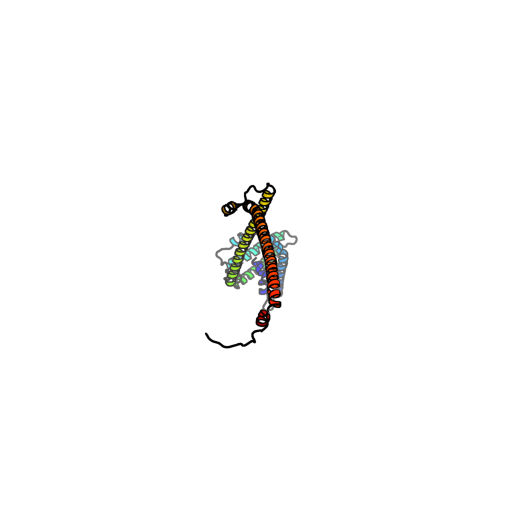-84.576 1.00 96.88 237 LYS A C 1
ATOM 1816 O O . LYS A 1 237 ? 32.048 11.700 -85.645 1.00 96.88 237 LYS A O 1
ATOM 1821 N N . MET A 1 238 ? 33.957 11.449 -84.482 1.00 96.94 238 MET A N 1
ATOM 1822 C CA . MET A 1 238 ? 34.830 11.441 -85.665 1.00 96.94 238 MET A CA 1
ATOM 1823 C C . MET A 1 238 ? 34.470 10.310 -86.637 1.00 96.94 238 MET A C 1
ATOM 1825 O O . MET A 1 238 ? 34.450 10.510 -87.849 1.00 96.94 238 MET A O 1
ATOM 1829 N N . VAL A 1 239 ? 34.140 9.122 -86.118 1.00 97.25 239 VAL A N 1
ATOM 1830 C CA . VAL A 1 239 ? 33.702 7.991 -86.952 1.00 97.25 239 VAL A CA 1
ATOM 1831 C C . VAL A 1 239 ? 32.362 8.281 -87.632 1.00 97.25 239 VAL A C 1
ATOM 1833 O O . VAL A 1 239 ? 32.191 7.944 -88.804 1.00 97.25 239 VAL A O 1
ATOM 1836 N N . LEU A 1 240 ? 31.416 8.911 -86.928 1.00 96.69 240 LEU A N 1
ATOM 1837 C CA . LEU A 1 240 ? 30.126 9.302 -87.504 1.00 96.69 240 LEU A CA 1
ATOM 1838 C C . LEU A 1 240 ? 30.282 10.385 -88.578 1.00 96.69 240 LEU A C 1
ATOM 1840 O O . LEU A 1 240 ? 29.671 10.271 -89.639 1.00 96.69 240 LEU A O 1
ATOM 1844 N N . GLU A 1 241 ? 31.129 11.387 -88.342 1.00 97.19 241 GLU A N 1
ATOM 1845 C CA . GLU A 1 241 ? 31.451 12.428 -89.325 1.00 97.19 241 GLU A CA 1
ATOM 1846 C C . GLU A 1 241 ? 32.071 11.815 -90.588 1.00 97.19 241 GLU A C 1
ATOM 1848 O O . GLU A 1 241 ? 31.564 12.029 -91.689 1.00 97.19 241 GLU A O 1
ATOM 1853 N N . PHE A 1 242 ? 33.075 10.945 -90.435 1.00 97.06 242 PHE A N 1
ATOM 1854 C CA . PHE A 1 242 ? 33.677 10.220 -91.557 1.00 97.06 242 PHE A CA 1
ATOM 1855 C C . PHE A 1 242 ? 32.664 9.342 -92.311 1.00 97.06 242 PHE A C 1
ATOM 1857 O O . PHE A 1 242 ? 32.710 9.233 -93.543 1.00 97.06 242 PHE A O 1
ATOM 1864 N N . HIS A 1 243 ? 31.736 8.701 -91.592 1.00 96.81 243 HIS A N 1
ATOM 1865 C CA . HIS A 1 243 ? 30.678 7.906 -92.210 1.00 96.81 243 HIS A CA 1
ATOM 1866 C C . HIS A 1 243 ? 29.746 8.770 -93.067 1.00 96.81 243 HIS A C 1
ATOM 1868 O O . HIS A 1 243 ? 29.441 8.390 -94.200 1.00 96.81 243 HIS A O 1
ATOM 1874 N N . GLU A 1 244 ? 29.319 9.928 -92.564 1.00 96.94 244 GLU A N 1
ATOM 1875 C CA . GLU A 1 244 ? 28.465 10.856 -93.310 1.00 96.94 244 GLU A CA 1
ATOM 1876 C C . GLU A 1 244 ? 29.193 11.466 -94.517 1.00 96.94 244 GLU A C 1
ATOM 1878 O O . GLU A 1 244 ? 28.627 11.532 -95.613 1.00 96.94 244 GLU A O 1
ATOM 1883 N N . GLU A 1 245 ? 30.472 11.822 -94.385 1.00 96.31 245 GLU A N 1
ATOM 1884 C CA . GLU A 1 245 ? 31.306 12.259 -95.515 1.00 96.31 245 GLU A CA 1
ATOM 1885 C C . GLU A 1 245 ? 31.424 11.167 -96.586 1.00 96.31 245 GLU A C 1
ATOM 1887 O O . GLU A 1 245 ? 31.187 11.406 -97.771 1.00 96.31 245 GLU A O 1
ATOM 1892 N N . SER A 1 246 ? 31.698 9.928 -96.177 1.00 95.44 246 SER A N 1
ATOM 1893 C CA . SER A 1 246 ? 31.768 8.786 -97.095 1.00 95.44 246 SER A CA 1
ATOM 1894 C C . SER A 1 246 ? 30.425 8.533 -97.785 1.00 95.44 246 SER A C 1
ATOM 1896 O O . SER A 1 246 ? 30.366 8.281 -98.991 1.00 95.44 246 SER A O 1
ATOM 1898 N N . ARG A 1 247 ? 29.321 8.630 -97.037 1.00 95.94 247 ARG A N 1
ATOM 1899 C CA . ARG A 1 247 ? 27.957 8.443 -97.545 1.00 95.94 247 ARG A CA 1
ATOM 1900 C C . ARG A 1 247 ? 27.582 9.524 -98.555 1.00 95.94 247 ARG A C 1
ATOM 1902 O O . ARG A 1 247 ? 27.017 9.202 -99.602 1.00 95.94 247 ARG A O 1
ATOM 1909 N N . THR A 1 248 ? 27.893 10.784 -98.263 1.00 94.75 248 THR A N 1
ATOM 1910 C CA . THR A 1 248 ? 27.636 11.914 -99.168 1.00 94.75 248 THR A CA 1
ATOM 1911 C C . THR A 1 248 ? 28.512 11.842 -100.418 1.00 94.75 248 THR A C 1
ATOM 1913 O O . THR A 1 248 ? 27.993 12.015 -101.522 1.00 94.75 248 THR A O 1
ATOM 1916 N N . PHE A 1 249 ? 29.788 11.472 -100.282 1.00 95.50 249 PHE A N 1
ATOM 1917 C CA . PHE A 1 249 ? 30.696 11.247 -101.407 1.00 95.50 249 PHE A CA 1
ATOM 1918 C C . PHE A 1 249 ? 30.212 10.122 -102.332 1.00 95.50 249 PHE A C 1
ATOM 1920 O O . PHE A 1 249 ? 30.079 10.323 -103.542 1.00 95.50 249 PHE A O 1
ATOM 1927 N N . LEU A 1 250 ? 29.880 8.950 -101.775 1.00 96.06 250 LEU A N 1
ATOM 1928 C CA . LEU A 1 250 ? 29.357 7.820 -102.549 1.00 96.06 250 LEU A CA 1
ATOM 1929 C C . LEU A 1 250 ? 28.019 8.154 -103.211 1.00 96.06 250 LEU A C 1
ATOM 1931 O O . LEU A 1 250 ? 27.793 7.771 -104.361 1.00 96.06 250 LEU A O 1
ATOM 1935 N N . ARG A 1 251 ? 27.147 8.903 -102.525 1.00 94.81 251 ARG A N 1
ATOM 1936 C CA . ARG A 1 251 ? 25.903 9.403 -103.117 1.00 94.81 251 ARG A CA 1
ATOM 1937 C C . ARG A 1 251 ? 26.196 10.317 -104.307 1.00 94.81 251 ARG A C 1
ATOM 1939 O O . ARG A 1 251 ? 25.649 10.071 -105.379 1.00 94.81 251 ARG A O 1
ATOM 1946 N N . GLY A 1 252 ? 27.117 11.270 -104.169 1.00 94.50 252 GLY A N 1
ATOM 1947 C CA . GLY A 1 252 ? 27.547 12.141 -105.265 1.00 94.50 252 GLY A CA 1
ATOM 1948 C C . GLY A 1 252 ? 28.111 11.367 -106.462 1.00 94.50 252 GLY A C 1
ATOM 1949 O O . GLY A 1 252 ? 27.706 11.609 -107.599 1.00 94.50 252 GLY A O 1
ATOM 1950 N N . LEU A 1 253 ? 28.974 10.373 -106.223 1.00 93.56 253 LEU A N 1
ATOM 1951 C CA . LEU A 1 253 ? 29.475 9.486 -107.281 1.00 93.56 253 LEU A CA 1
ATOM 1952 C C . LEU A 1 253 ? 28.347 8.696 -107.951 1.00 93.56 253 LEU A C 1
ATOM 1954 O O . LEU A 1 253 ? 28.316 8.591 -109.178 1.00 93.56 253 LEU A O 1
ATOM 1958 N N . SER A 1 254 ? 27.407 8.160 -107.169 1.00 91.00 254 SER A N 1
ATOM 1959 C CA . SER A 1 254 ? 26.258 7.431 -107.708 1.00 91.00 254 SER A CA 1
ATOM 1960 C C . SER A 1 254 ? 25.366 8.327 -108.569 1.00 91.00 254 SER A C 1
ATOM 1962 O O . SER A 1 254 ? 24.933 7.900 -109.636 1.00 91.00 254 SER A O 1
ATOM 1964 N N . GLU A 1 255 ? 25.162 9.588 -108.181 1.00 91.88 255 GLU A N 1
ATOM 1965 C CA . GLU A 1 255 ? 24.405 10.580 -108.950 1.00 91.88 255 GLU A CA 1
ATOM 1966 C C . GLU A 1 255 ? 25.148 11.004 -110.226 1.00 91.88 255 GLU A C 1
ATOM 1968 O O . GLU A 1 255 ? 24.533 11.173 -111.283 1.00 91.88 255 GLU A O 1
ATOM 1973 N N . GLN A 1 256 ? 26.478 11.118 -110.185 1.00 89.94 256 GLN A N 1
ATOM 1974 C CA . GLN A 1 256 ? 27.305 11.367 -111.371 1.00 89.94 256 GLN A CA 1
ATOM 1975 C C . GLN A 1 256 ? 27.280 10.187 -112.350 1.00 89.94 256 GLN A C 1
ATOM 1977 O O . GLN A 1 256 ? 27.103 10.380 -113.556 1.00 89.94 256 GLN A O 1
ATOM 1982 N N . LEU A 1 257 ? 27.401 8.957 -111.848 1.00 87.50 257 LEU A N 1
ATOM 1983 C CA . LEU A 1 257 ? 27.273 7.745 -112.657 1.00 87.50 257 LEU A CA 1
ATOM 1984 C C . LEU A 1 257 ? 25.868 7.625 -113.242 1.00 87.50 257 LEU A C 1
ATOM 1986 O O . LEU A 1 257 ? 25.730 7.399 -114.443 1.00 87.50 257 LEU A O 1
ATOM 1990 N N . ALA A 1 258 ? 24.835 7.846 -112.429 1.00 85.31 258 ALA A N 1
ATOM 1991 C CA . ALA A 1 258 ? 23.450 7.862 -112.871 1.00 85.31 258 ALA A CA 1
ATOM 1992 C C . ALA A 1 258 ? 23.243 8.932 -113.948 1.00 85.31 258 ALA A C 1
ATOM 1994 O O . ALA A 1 258 ? 22.752 8.630 -115.030 1.00 85.31 258 ALA A O 1
ATOM 1995 N N . SER A 1 259 ? 23.668 10.174 -113.729 1.00 85.00 259 SER A N 1
ATOM 1996 C CA . SER A 1 259 ? 23.505 11.238 -114.723 1.00 85.00 259 SER A CA 1
ATOM 1997 C C . SER A 1 259 ? 24.271 10.956 -116.020 1.00 85.00 259 SER A C 1
ATOM 1999 O O . SER A 1 259 ? 23.731 11.228 -117.092 1.00 85.00 259 SER A O 1
ATOM 2001 N N . ARG A 1 260 ? 25.463 10.345 -115.976 1.00 81.12 260 ARG A N 1
ATOM 2002 C CA . ARG A 1 260 ? 26.228 9.964 -117.178 1.00 81.12 260 ARG A CA 1
ATOM 2003 C C . ARG A 1 260 ? 25.607 8.775 -117.916 1.00 81.12 260 ARG A C 1
ATOM 2005 O O . ARG A 1 260 ? 25.356 8.877 -119.117 1.00 81.12 260 ARG A O 1
ATOM 2012 N N . ALA A 1 261 ? 25.322 7.681 -117.213 1.00 75.94 261 ALA A N 1
ATOM 2013 C CA . ALA A 1 261 ? 24.730 6.477 -117.791 1.00 75.94 261 ALA A CA 1
ATOM 2014 C C . ALA A 1 261 ? 23.302 6.742 -118.284 1.00 75.94 261 ALA A C 1
ATOM 2016 O O . ALA A 1 261 ? 22.958 6.398 -119.414 1.00 75.94 261 ALA A O 1
ATOM 2017 N N . PHE A 1 262 ? 22.477 7.427 -117.486 1.00 67.38 262 PHE A N 1
ATOM 2018 C CA . PHE A 1 262 ? 21.099 7.728 -117.856 1.00 67.38 262 PHE A CA 1
ATOM 2019 C C . PHE A 1 262 ? 20.978 8.857 -118.883 1.00 67.38 262 PHE A C 1
ATOM 2021 O O . PHE A 1 262 ? 20.047 8.790 -119.677 1.00 67.38 262 PHE A O 1
ATOM 2028 N N . ARG A 1 263 ? 21.894 9.839 -118.979 1.00 68.19 263 ARG A N 1
ATOM 2029 C CA . ARG A 1 263 ? 21.919 10.761 -120.142 1.00 68.19 263 ARG A CA 1
ATOM 2030 C C . ARG A 1 263 ? 22.302 10.044 -121.435 1.00 68.19 263 ARG A C 1
ATOM 2032 O O . ARG A 1 263 ? 21.682 10.309 -122.459 1.00 68.19 263 ARG A O 1
ATOM 2039 N N . GLN A 1 264 ? 23.260 9.116 -121.400 1.00 63.09 264 GLN A N 1
ATOM 2040 C CA . GLN A 1 264 ? 23.576 8.287 -122.572 1.00 63.09 264 GLN A CA 1
ATOM 2041 C C . GLN A 1 264 ? 22.412 7.351 -122.942 1.00 63.09 264 GLN A C 1
ATOM 2043 O O . GLN A 1 264 ? 22.092 7.199 -124.119 1.00 63.09 264 GLN A O 1
ATOM 2048 N N . LEU A 1 265 ? 21.708 6.795 -121.950 1.00 59.84 265 LEU A N 1
ATOM 2049 C CA . LEU A 1 265 ? 20.488 6.010 -122.172 1.00 59.84 265 LEU A CA 1
ATOM 2050 C C . LEU A 1 265 ? 19.306 6.856 -122.670 1.00 59.84 265 LEU A C 1
ATOM 2052 O O . LEU A 1 265 ? 18.483 6.337 -123.414 1.00 59.84 265 LEU A O 1
ATOM 2056 N N . GLN A 1 266 ? 19.202 8.141 -122.309 1.00 61.38 266 GLN A N 1
ATOM 2057 C CA . GLN A 1 266 ? 18.165 9.052 -122.831 1.00 61.38 266 GLN A CA 1
ATOM 2058 C C . GLN A 1 266 ? 18.250 9.220 -124.357 1.00 61.38 266 GLN A C 1
ATOM 2060 O O . GLN A 1 266 ? 17.212 9.359 -124.998 1.00 61.38 266 GLN A O 1
ATOM 2065 N N . GLY A 1 267 ? 19.457 9.161 -124.933 1.00 62.94 267 GLY A N 1
ATOM 2066 C CA . GLY A 1 267 ? 19.692 9.195 -126.383 1.00 62.94 267 GLY A CA 1
ATOM 2067 C C . GLY A 1 267 ? 19.777 7.822 -127.067 1.00 62.94 267 GLY A C 1
ATOM 2068 O O . GLY A 1 267 ? 19.954 7.766 -128.280 1.00 62.94 267 GLY A O 1
ATOM 2069 N N . SER A 1 268 ? 19.658 6.716 -126.321 1.00 59.75 268 SER A N 1
ATOM 2070 C CA . SER A 1 268 ? 19.774 5.344 -126.836 1.00 59.75 268 SER A CA 1
ATOM 2071 C C . SER A 1 268 ? 18.395 4.683 -127.002 1.00 59.75 268 SER A C 1
ATOM 2073 O O . SER A 1 268 ? 17.529 4.827 -126.132 1.00 59.75 268 SER A O 1
ATOM 2075 N N . PRO A 1 269 ? 18.167 3.887 -128.068 1.00 62.47 269 PRO A N 1
ATOM 2076 C CA . PRO A 1 269 ? 16.906 3.170 -128.280 1.00 62.47 269 PRO A CA 1
ATOM 2077 C C . PRO A 1 269 ? 16.535 2.203 -127.138 1.00 62.47 269 PRO A C 1
ATOM 2079 O O . PRO A 1 269 ? 15.359 1.866 -126.997 1.00 62.47 269 PRO A O 1
ATOM 2082 N N . ALA A 1 270 ? 17.482 1.822 -126.270 1.00 60.75 270 ALA A N 1
ATOM 2083 C CA . ALA A 1 270 ? 17.234 0.966 -125.106 1.00 60.75 270 ALA A CA 1
ATOM 2084 C C . ALA A 1 270 ? 16.236 1.568 -124.093 1.00 60.75 270 ALA A C 1
ATOM 2086 O O . ALA A 1 270 ? 15.521 0.835 -123.409 1.00 60.75 270 ALA A O 1
ATOM 2087 N N . ARG A 1 271 ? 16.090 2.899 -124.027 1.00 62.94 271 ARG A N 1
ATOM 2088 C CA . ARG A 1 271 ? 15.102 3.538 -123.140 1.00 62.94 271 ARG A CA 1
ATOM 2089 C C . ARG A 1 271 ? 13.654 3.265 -123.550 1.00 62.94 271 ARG A C 1
ATOM 2091 O O . ARG A 1 271 ? 12.794 3.208 -122.673 1.00 62.94 271 ARG A O 1
ATOM 2098 N N . LYS A 1 272 ? 13.371 3.030 -124.838 1.00 61.53 272 LYS A N 1
ATOM 2099 C CA . LYS A 1 272 ? 12.027 2.616 -125.286 1.00 61.53 272 LYS A CA 1
ATOM 2100 C C . LYS A 1 272 ? 11.633 1.247 -124.719 1.00 61.53 272 LYS A C 1
ATOM 2102 O O . LYS A 1 272 ? 10.445 0.991 -124.549 1.00 61.53 272 LYS A O 1
ATOM 2107 N N . LEU A 1 273 ? 12.614 0.402 -124.388 1.00 62.22 273 LEU A N 1
ATOM 2108 C CA . LEU A 1 273 ? 12.375 -0.889 -123.743 1.00 62.22 273 LEU A CA 1
ATOM 2109 C C . LEU A 1 273 ? 12.106 -0.731 -122.243 1.00 62.22 273 LEU A C 1
ATOM 2111 O O . LEU A 1 273 ? 11.188 -1.356 -121.733 1.00 62.22 273 LEU A O 1
ATOM 2115 N N . LEU A 1 274 ? 12.831 0.155 -121.554 1.00 64.31 274 LEU A N 1
ATOM 2116 C CA . LEU A 1 274 ? 12.643 0.388 -120.113 1.00 64.31 274 LEU A CA 1
ATOM 2117 C C . LEU A 1 274 ? 11.417 1.261 -119.779 1.00 64.31 274 LEU A C 1
ATOM 2119 O O . LEU A 1 274 ? 10.840 1.123 -118.706 1.00 64.31 274 LEU A O 1
ATOM 2123 N N . GLN A 1 275 ? 10.998 2.162 -120.679 1.00 59.44 275 GLN A N 1
ATOM 2124 C CA . GLN A 1 275 ? 9.769 2.956 -120.510 1.00 59.44 275 GLN A CA 1
ATOM 2125 C C . GLN A 1 275 ? 8.489 2.189 -120.852 1.00 59.44 275 GLN A C 1
ATOM 2127 O O . GLN A 1 275 ? 7.401 2.651 -120.492 1.00 59.44 275 GLN A O 1
ATOM 2132 N N . ARG A 1 276 ? 8.583 1.011 -121.484 1.00 53.38 276 ARG A N 1
ATOM 2133 C CA . ARG A 1 276 ? 7.481 0.051 -121.420 1.00 53.38 276 ARG A CA 1
ATOM 2134 C C . ARG A 1 276 ? 7.397 -0.428 -119.976 1.00 53.38 276 ARG A C 1
ATOM 2136 O O . ARG A 1 276 ? 8.077 -1.369 -119.584 1.00 53.38 276 ARG A O 1
ATOM 2143 N N . ARG A 1 277 ? 6.562 0.242 -119.176 1.00 45.25 277 ARG A N 1
ATOM 2144 C CA . ARG A 1 277 ? 6.108 -0.327 -117.907 1.00 45.25 277 ARG A CA 1
ATOM 2145 C C . ARG A 1 277 ? 5.594 -1.739 -118.213 1.00 45.25 277 ARG A C 1
ATOM 2147 O O . ARG A 1 277 ? 4.754 -1.856 -119.109 1.00 45.25 277 ARG A O 1
ATOM 2154 N N . PRO A 1 278 ? 6.057 -2.786 -117.513 1.00 51.84 278 PRO A N 1
ATOM 2155 C CA . PRO A 1 278 ? 5.375 -4.065 -117.567 1.00 51.84 278 PRO A CA 1
ATOM 2156 C C . PRO A 1 278 ? 3.939 -3.819 -117.102 1.00 51.84 278 PRO A C 1
ATOM 2158 O O . PRO A 1 278 ? 3.689 -3.301 -116.011 1.00 51.84 278 PRO A O 1
ATOM 2161 N N . GLN A 1 279 ? 3.001 -4.079 -118.007 1.00 41.47 279 GLN A N 1
ATOM 2162 C CA . GLN A 1 279 ? 1.577 -4.025 -117.736 1.00 41.47 279 GLN A CA 1
ATOM 2163 C C . GLN A 1 279 ? 1.318 -5.034 -116.619 1.00 41.47 279 GLN A C 1
ATOM 2165 O O . GLN A 1 279 ? 1.652 -6.209 -116.744 1.00 41.47 279 GLN A O 1
ATOM 2170 N N . LYS A 1 280 ? 0.818 -4.530 -115.492 1.00 43.22 280 LYS A N 1
ATOM 2171 C CA . LYS A 1 280 ? 0.462 -5.308 -114.311 1.00 43.22 280 LYS A CA 1
ATOM 2172 C C . LYS A 1 280 ? -0.440 -6.474 -114.731 1.00 43.22 280 LYS A C 1
ATOM 2174 O O . LYS A 1 280 ? -1.588 -6.244 -115.096 1.00 43.22 280 LYS A O 1
ATOM 2179 N N . VAL A 1 281 ? 0.082 -7.689 -114.625 1.00 39.59 281 VAL A N 1
ATOM 2180 C CA . VAL A 1 281 ? -0.696 -8.918 -114.475 1.00 39.59 281 VAL A CA 1
ATOM 2181 C C . VAL A 1 281 ? -0.185 -9.565 -113.187 1.00 39.59 281 VAL A C 1
ATOM 2183 O O . VAL A 1 281 ? 0.903 -10.123 -113.145 1.00 39.59 281 VAL A O 1
ATOM 2186 N N . LEU A 1 282 ? -0.923 -9.338 -112.101 1.00 38.06 282 LEU A N 1
ATOM 2187 C CA . LEU A 1 282 ? -1.092 -10.324 -111.027 1.00 38.06 282 LEU A CA 1
ATOM 2188 C C . LEU A 1 282 ? -2.311 -11.177 -111.423 1.00 38.06 282 LEU A C 1
ATOM 2190 O O . LEU A 1 282 ? -3.163 -10.629 -112.133 1.00 38.06 282 LEU A O 1
ATOM 2194 N N . PRO A 1 283 ? -2.527 -12.378 -110.866 1.00 50.31 283 PRO A N 1
ATOM 2195 C CA . PRO A 1 283 ? -1.671 -13.243 -110.044 1.00 50.31 283 PRO A CA 1
ATOM 2196 C C . PRO A 1 283 ? -1.582 -14.656 -110.676 1.00 50.31 283 PRO A C 1
ATOM 2198 O O . PRO A 1 283 ? -1.843 -14.786 -111.867 1.00 50.31 283 PRO A O 1
ATOM 2201 N N . GLU A 1 284 ? -1.232 -15.655 -109.858 1.00 38.03 284 GLU A N 1
ATOM 2202 C CA . GLU A 1 284 ? -1.423 -17.122 -109.962 1.00 38.03 284 GLU A CA 1
ATOM 2203 C C . GLU A 1 284 ? -0.063 -17.827 -109.826 1.00 38.03 284 GLU A C 1
ATOM 2205 O O . GLU A 1 284 ? 0.778 -17.762 -110.717 1.00 38.03 284 GLU A O 1
ATOM 2210 N N . GLU A 1 285 ? 0.331 -18.167 -108.595 1.00 35.97 285 GLU A N 1
ATOM 2211 C CA . GLU A 1 285 ? 0.017 -19.425 -107.882 1.00 35.97 285 GLU A CA 1
ATOM 2212 C C . GLU A 1 285 ? 1.016 -20.538 -108.235 1.00 35.97 285 GLU A C 1
ATOM 2214 O O . GLU A 1 285 ? 1.293 -20.787 -109.404 1.00 35.97 285 GLU A O 1
ATOM 2219 N N . GLY A 1 286 ? 1.525 -21.223 -107.204 1.00 43.34 286 GLY A N 1
ATOM 2220 C CA . GLY A 1 286 ? 2.092 -22.566 -107.349 1.00 43.34 286 GLY A CA 1
ATOM 2221 C C . GLY A 1 286 ? 3.522 -22.759 -106.848 1.00 43.34 286 GLY A C 1
ATOM 2222 O O . GLY A 1 286 ? 4.453 -22.611 -107.630 1.00 43.34 286 GLY A O 1
ATOM 2223 N N . GLU A 1 287 ? 3.600 -23.187 -105.581 1.00 36.66 287 GLU A N 1
ATOM 2224 C CA . GLU A 1 287 ? 4.603 -24.090 -104.963 1.00 36.66 287 GLU A CA 1
ATOM 2225 C C . GLU A 1 287 ? 6.019 -23.581 -104.629 1.00 36.66 287 GLU A C 1
ATOM 2227 O O . GLU A 1 287 ? 6.827 -23.256 -105.526 1.00 36.66 287 GLU A O 1
#

Solvent-accessible surface area (backbone atoms only — not comparable to full-atom values): 17030 Å² total; per-residue (Å²): 105,70,70,54,45,48,63,70,69,42,58,68,63,65,74,70,61,76,76,95,80,74,95,70,61,72,69,56,57,49,49,54,49,48,51,51,49,51,52,52,59,50,52,76,44,46,78,57,50,74,76,70,63,68,80,81,62,73,64,64,66,68,75,49,68,83,90,50,58,67,56,58,45,50,48,52,42,54,52,51,49,51,53,50,51,51,52,54,49,48,65,60,44,71,77,44,94,87,66,56,68,67,66,48,50,53,50,51,51,54,48,50,54,51,51,50,54,50,48,52,46,34,54,74,71,41,59,50,45,62,72,69,45,76,60,95,59,79,60,58,60,69,71,54,48,51,50,52,51,49,52,52,51,51,51,53,51,51,53,52,49,52,56,49,50,53,50,52,53,51,50,53,52,51,52,53,50,51,53,49,51,52,51,49,51,58,68,74,39,78,75,74,86,64,72,73,77,78,53,98,55,46,70,62,64,70,65,60,76,64,63,65,63,53,48,63,64,52,53,67,52,52,61,54,52,48,51,55,51,52,49,52,51,50,53,50,48,53,54,50,52,52,48,51,52,50,50,52,50,53,48,51,51,50,51,51,50,44,52,52,55,50,53,54,35,73,78,36,79,67,42,66,61,69,68,51,68,80,77,88,77,80,90,84,88,85,136

InterPro domains:
  IPR013218 Kinetochore-associated protein Dsn1/Mis13 [PF08202] (60-274)
  IPR013218 Kinetochore-associated protein Dsn1/Mis13 [PTHR14778] (57-277)